Protein AF-A0A382W9G1-F1 (afdb_monomer_lite)

Foldseek 3Di:
DDPPPPPPPAFFEAEQEACVQVDPCRVVLVLLCLLCPDPVGGHYAEYEYEEAQVCQVVCQVVCCVSCVNHHYHGHHFDDDPVDPCPCSSVVVSLVVNVVCCVVSNHVAYEYEHLDPLCVLSQVVQQVVLVVDPVNPSDRRAAYEYEPDPVSHQPCCPVQPDCVRYDYRYSVDDSPDDDPDDDDDDDDDDDDDDDDDDDDDDDDDDDDDPPDPPPVRVSVVLNVVCSVVDDPPDDALVVSLVSCLVPPVVDPSVPPDSCSSPD

Secondary structure (DSSP, 8-state):
------------EEEEEEHHHHGGGHHHHHHHHHHT--TTSPPEEEEEEEEEGGGHHHHHHHHHHHTTTSEEEEEEE---TTS--TTHHHHHHHHHHHHHHHTTS-SEEEEE-S-GGGHHHHHHHHHHHHH-TTSTT--SEEEEEES-TTTS-TTHHHHS-GGGEEEE-SSS-TT-PPP---------------------PPP----PPPP--HHHHHHHHHHHHHHH--TT---HHHHHHHHHHH-TTSGGGGS-GGGG--

Sequence (262 aa):
MTNSKKSTNELGTGIYADVQNLQEISRDVLITLVKRWPDDMPKPTRLNLYVRADHQHLWRVWATHQFNEMTVSVTGVQHYSLSATKNAADLAIAVDAMSDLLHKSISHVAVVSDDSDFIALFAKLGEEAERDHDSNGRVPFLWVFTDRMDTKSMLLEEFFPRDYIHVVDLSKPLNEEPESENDSQSGDQNGSKPGEDEKDEPEPVAERPEPMSRADLSEQIALQLIREMPVGKFKSTDCQMTIHTKFPAHPLAKADGPAFGQ

Radius of gyration: 23.85 Å; chains: 1; bounding box: 65×75×57 Å

Organism: NCBI:txid408172

pLDDT: mean 71.49, std 22.3, range [26.62, 98.5]

InterPro domains:
  IPR021139 NYN domain [PF01936] (13-127)

Structure (mmCIF, N/CA/C/O backbone):
data_AF-A0A382W9G1-F1
#
_entry.id   AF-A0A382W9G1-F1
#
loop_
_atom_site.group_PDB
_atom_site.id
_atom_site.type_symbol
_atom_site.label_atom_id
_atom_site.label_alt_id
_atom_site.label_comp_id
_atom_site.label_asym_id
_atom_site.label_entity_id
_atom_site.label_seq_id
_atom_site.pdbx_PDB_ins_code
_atom_site.Cartn_x
_atom_site.Cartn_y
_atom_site.Cartn_z
_atom_site.occupancy
_atom_site.B_iso_or_equiv
_atom_site.auth_seq_id
_atom_site.auth_comp_id
_atom_site.auth_asym_id
_atom_site.auth_atom_id
_atom_site.pdbx_PDB_model_num
ATOM 1 N N . MET A 1 1 ? -14.981 17.817 38.107 1.00 35.88 1 MET A N 1
ATOM 2 C CA . MET A 1 1 ? -14.761 16.484 37.511 1.00 35.88 1 MET A CA 1
ATOM 3 C C . MET A 1 1 ? -14.987 16.609 36.018 1.00 35.88 1 MET A C 1
ATOM 5 O O . MET A 1 1 ? -16.123 16.602 35.567 1.00 35.88 1 MET A O 1
ATOM 9 N N . THR A 1 2 ? -13.925 16.868 35.264 1.00 35.25 2 THR A N 1
ATOM 10 C CA . THR A 1 2 ? -13.969 16.908 33.802 1.00 35.25 2 THR A CA 1
ATOM 11 C C . THR A 1 2 ? -13.848 15.474 33.299 1.00 35.25 2 THR A C 1
ATOM 13 O O . THR A 1 2 ? -12.826 14.823 33.501 1.00 35.25 2 THR A O 1
ATOM 16 N N . ASN A 1 3 ? -14.923 14.966 32.693 1.00 36.66 3 ASN A N 1
ATOM 17 C CA . ASN A 1 3 ? -14.916 13.697 31.974 1.00 36.66 3 ASN A CA 1
ATOM 18 C C . ASN A 1 3 ? -13.959 13.823 30.785 1.00 36.66 3 ASN A C 1
ATOM 20 O O . ASN A 1 3 ? -14.337 14.291 29.713 1.00 36.66 3 ASN A O 1
ATOM 24 N N . SER A 1 4 ? -12.709 13.414 30.992 1.00 40.38 4 SER A N 1
ATOM 25 C CA . SER A 1 4 ? -11.814 13.065 29.900 1.00 40.38 4 SER A CA 1
ATOM 26 C C . SER A 1 4 ? -12.408 11.828 29.237 1.00 40.38 4 SER A C 1
ATOM 28 O O . SER A 1 4 ? -12.311 10.719 29.768 1.00 40.38 4 SER A O 1
ATOM 30 N N . LYS A 1 5 ? -13.101 12.024 28.108 1.00 40.56 5 LYS A N 1
ATOM 31 C CA . LYS A 1 5 ? -13.344 10.940 27.160 1.00 40.56 5 LYS A CA 1
ATOM 32 C C . LYS A 1 5 ? -11.959 10.425 26.779 1.00 40.56 5 LYS A C 1
ATOM 34 O O . LYS A 1 5 ? -11.269 11.055 25.985 1.00 40.56 5 LYS A O 1
ATOM 39 N N . LYS A 1 6 ? -11.539 9.307 27.375 1.00 37.41 6 LYS A N 1
ATOM 40 C CA . LYS A 1 6 ? -10.521 8.454 26.769 1.00 37.41 6 LYS A CA 1
ATOM 41 C C . LYS A 1 6 ? -11.080 8.099 25.397 1.00 37.41 6 LYS A C 1
ATOM 43 O O . LYS A 1 6 ? -11.981 7.270 25.316 1.00 37.41 6 LYS A O 1
ATOM 48 N N . SER A 1 7 ? -10.618 8.774 24.347 1.00 40.50 7 SER A N 1
ATOM 49 C CA . SER A 1 7 ? -10.715 8.215 23.011 1.00 40.50 7 SER A CA 1
ATOM 50 C C . SER A 1 7 ? -9.949 6.904 23.094 1.00 40.50 7 SER A C 1
ATOM 52 O O . SER A 1 7 ? -8.730 6.897 23.274 1.00 40.50 7 SER A O 1
ATOM 54 N N . THR A 1 8 ? -10.662 5.785 23.085 1.00 42.00 8 THR A N 1
ATOM 55 C CA . THR A 1 8 ? -10.087 4.540 22.599 1.00 42.00 8 THR A CA 1
ATOM 56 C C . THR A 1 8 ? -9.486 4.897 21.248 1.00 42.00 8 THR A C 1
ATOM 58 O O . THR A 1 8 ? -10.214 5.249 20.326 1.00 42.00 8 THR A O 1
ATOM 61 N N . ASN A 1 9 ? -8.157 4.984 21.186 1.00 52.72 9 ASN A N 1
ATOM 62 C CA . ASN A 1 9 ? -7.441 5.150 19.932 1.00 52.72 9 ASN A CA 1
ATOM 63 C C . ASN A 1 9 ? -7.695 3.843 19.183 1.00 52.72 9 ASN A C 1
ATOM 65 O O . ASN A 1 9 ? -6.991 2.860 19.407 1.00 52.72 9 ASN A O 1
ATOM 69 N N . GLU A 1 10 ? -8.786 3.785 18.424 1.00 65.75 10 GLU A N 1
ATOM 70 C CA . GLU A 1 1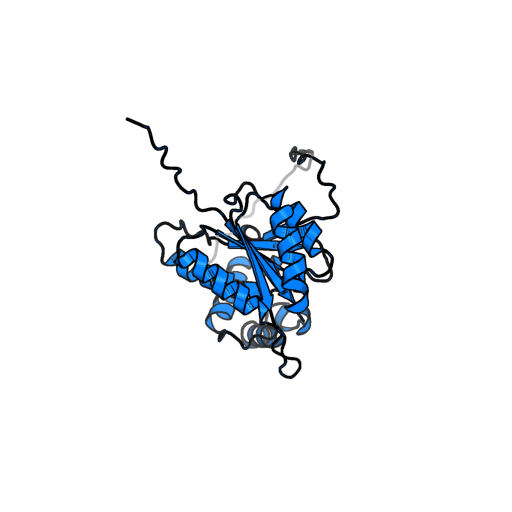0 ? -9.058 2.660 17.545 1.00 65.75 10 GLU A CA 1
ATOM 71 C C . GLU A 1 10 ? -7.888 2.594 16.570 1.00 65.75 10 GLU A C 1
ATOM 73 O O . GLU A 1 10 ? -7.620 3.532 15.815 1.00 65.75 10 GLU A O 1
ATOM 78 N N . LEU A 1 11 ? -7.110 1.520 16.683 1.00 86.62 11 LEU A N 1
ATOM 79 C CA . LEU A 1 11 ? -5.989 1.273 15.799 1.00 86.62 11 LEU A CA 1
ATOM 80 C C . LEU A 1 11 ? -6.557 1.044 14.401 1.00 86.62 11 LEU A C 1
ATOM 82 O O . LEU A 1 11 ? -7.224 0.041 14.156 1.00 86.62 11 LEU A O 1
ATOM 86 N N . GLY A 1 12 ? -6.329 2.002 13.510 1.00 93.94 12 GLY A N 1
ATOM 87 C CA . GLY A 1 12 ? -6.758 1.921 12.118 1.00 93.94 12 GLY A CA 1
ATOM 88 C C . GLY A 1 12 ? -5.752 1.219 11.212 1.00 93.94 12 GLY A C 1
ATOM 89 O O . GLY A 1 12 ? -4.780 0.615 11.675 1.00 93.94 12 GLY A O 1
ATOM 90 N N . THR A 1 13 ? -5.985 1.340 9.911 1.00 97.19 13 THR A N 1
ATOM 91 C CA . THR A 1 13 ? -5.123 0.776 8.869 1.00 97.19 13 THR A CA 1
ATOM 92 C C . THR A 1 13 ? -4.011 1.752 8.482 1.00 97.19 13 THR A C 1
ATOM 94 O O . THR A 1 13 ? -4.250 2.951 8.300 1.00 97.19 13 THR A O 1
ATOM 97 N N . GLY A 1 14 ? -2.788 1.242 8.335 1.00 98.00 14 GLY A N 1
ATOM 98 C CA . GLY A 1 14 ? -1.692 1.955 7.684 1.00 98.00 14 GLY A CA 1
ATOM 99 C C . GLY A 1 14 ? -1.669 1.658 6.190 1.00 98.00 14 GLY A C 1
ATOM 100 O O . GLY A 1 14 ? -1.562 0.500 5.802 1.00 98.00 14 GLY A O 1
ATOM 101 N N . ILE A 1 15 ? -1.761 2.693 5.356 1.00 98.50 15 ILE A N 1
ATOM 102 C CA . ILE A 1 15 ? -1.605 2.587 3.902 1.00 98.50 15 ILE A CA 1
ATOM 103 C C . ILE A 1 15 ? -0.124 2.769 3.554 1.00 98.50 15 ILE A C 1
ATOM 105 O O . ILE A 1 15 ? 0.465 3.778 3.936 1.00 98.50 15 ILE A O 1
ATOM 109 N N . TYR A 1 16 ? 0.461 1.837 2.806 1.00 98.25 16 TYR A N 1
ATOM 110 C CA . TYR A 1 16 ? 1.846 1.866 2.332 1.00 98.25 16 TYR A CA 1
ATOM 111 C C . TYR A 1 16 ? 1.845 1.813 0.809 1.00 98.25 16 TYR A C 1
ATOM 113 O O . TYR A 1 16 ? 1.574 0.770 0.222 1.00 98.25 16 TYR A O 1
ATOM 121 N N . ALA A 1 17 ? 2.099 2.949 0.166 1.00 97.25 17 ALA A N 1
ATOM 122 C CA . ALA A 1 17 ? 1.972 3.072 -1.279 1.00 97.25 17 ALA A CA 1
ATOM 123 C C . ALA A 1 17 ? 3.334 3.146 -1.964 1.00 97.25 17 ALA A C 1
ATOM 125 O O . ALA A 1 17 ? 4.119 4.068 -1.698 1.00 97.25 17 ALA A O 1
ATOM 126 N N . ASP A 1 18 ? 3.571 2.222 -2.893 1.00 94.06 18 ASP A N 1
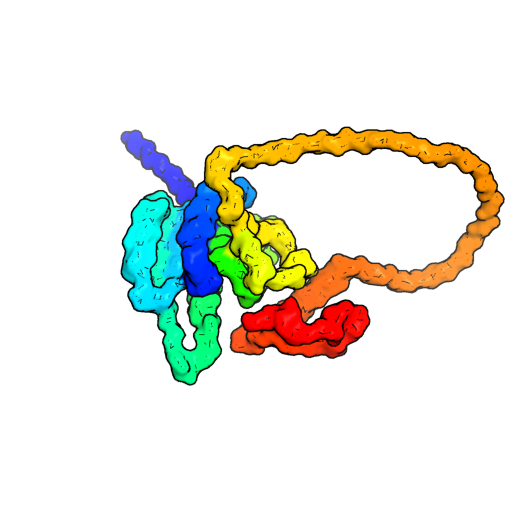ATOM 127 C CA . ASP A 1 18 ? 4.685 2.315 -3.826 1.00 94.06 18 ASP A CA 1
ATOM 128 C C . ASP A 1 18 ? 4.307 3.238 -4.988 1.00 94.06 18 ASP A C 1
ATOM 130 O O . ASP A 1 18 ? 3.782 2.842 -6.029 1.00 94.06 18 ASP A O 1
ATOM 134 N N . VAL A 1 19 ? 4.597 4.523 -4.809 1.00 92.88 19 VAL A N 1
ATOM 135 C CA . VAL A 1 19 ? 4.288 5.556 -5.802 1.00 92.88 19 VAL A CA 1
ATOM 136 C C . VAL A 1 19 ? 5.085 5.359 -7.095 1.00 92.88 19 VAL A C 1
ATOM 138 O O . VAL A 1 19 ? 4.684 5.847 -8.151 1.00 92.88 19 VAL A O 1
ATOM 141 N N . GLN A 1 20 ? 6.228 4.673 -7.050 1.00 86.19 20 GLN A N 1
ATOM 142 C CA . GLN A 1 20 ? 7.002 4.417 -8.262 1.00 86.19 20 GLN A CA 1
ATOM 143 C C . GLN A 1 20 ? 6.382 3.301 -9.096 1.00 86.19 20 GLN A C 1
ATOM 145 O O . GLN A 1 20 ? 6.334 3.444 -10.316 1.00 86.19 20 GLN A O 1
ATOM 150 N N . ASN A 1 21 ? 5.874 2.245 -8.459 1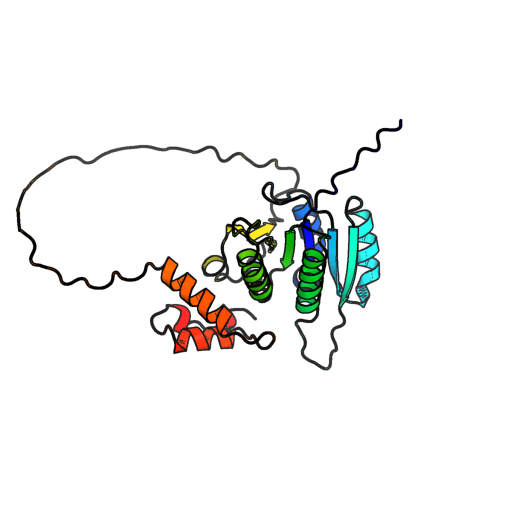.00 87.38 21 ASN A N 1
ATOM 151 C CA . ASN A 1 21 ? 5.131 1.178 -9.133 1.00 87.38 21 ASN A CA 1
ATOM 152 C C . ASN A 1 21 ? 3.824 1.701 -9.764 1.00 87.38 21 ASN A C 1
ATOM 154 O O . ASN A 1 21 ? 3.498 1.408 -10.919 1.00 87.38 21 ASN A O 1
ATOM 158 N N . LEU A 1 22 ? 3.110 2.556 -9.031 1.00 87.06 22 LEU A N 1
ATOM 159 C CA . LEU A 1 22 ? 1.855 3.166 -9.476 1.00 87.06 22 LEU A CA 1
ATOM 160 C C . LEU A 1 22 ? 2.060 4.297 -10.506 1.00 87.06 22 LEU A C 1
ATOM 162 O O . LEU A 1 22 ? 1.148 4.627 -11.259 1.00 87.06 22 LEU A O 1
ATOM 166 N N . GLN A 1 23 ? 3.254 4.893 -10.575 1.00 86.06 23 GLN A N 1
ATOM 167 C CA . GLN A 1 23 ? 3.623 5.939 -11.538 1.00 86.06 23 GLN A CA 1
ATOM 168 C C . GLN A 1 23 ? 2.623 7.115 -11.563 1.00 86.06 23 GLN A C 1
ATOM 170 O O . GLN A 1 23 ? 2.330 7.716 -10.527 1.00 86.06 23 GLN A O 1
ATOM 175 N N . GLU A 1 24 ? 2.123 7.493 -12.741 1.00 86.88 24 GLU A N 1
ATOM 176 C CA . GLU A 1 24 ? 1.309 8.694 -12.951 1.00 86.88 24 GLU A CA 1
ATOM 177 C C . GLU A 1 24 ? -0.086 8.593 -12.316 1.00 86.88 24 GLU A C 1
ATOM 179 O O . GLU A 1 24 ? -0.621 9.607 -11.868 1.00 86.88 24 GLU A O 1
ATOM 184 N N . ILE A 1 25 ? -0.636 7.380 -12.182 1.00 89.88 25 ILE A N 1
ATOM 185 C CA . ILE A 1 25 ? -1.984 7.152 -11.631 1.00 89.88 25 ILE A CA 1
ATOM 186 C C . ILE A 1 25 ? -2.022 7.127 -10.098 1.00 89.88 25 ILE A C 1
ATOM 188 O O . ILE A 1 25 ? -3.097 7.147 -9.502 1.00 89.88 25 ILE A O 1
ATOM 192 N N . SER A 1 26 ? -0.858 7.144 -9.440 1.00 92.75 26 SER A N 1
ATOM 193 C CA . SER A 1 26 ? -0.708 7.059 -7.979 1.00 92.75 26 SER A CA 1
ATOM 194 C C . SER A 1 26 ? -1.672 7.954 -7.194 1.00 92.75 26 SER A C 1
ATOM 196 O O . SER A 1 26 ? -2.217 7.551 -6.171 1.00 92.75 26 SER A O 1
ATOM 198 N N . ARG A 1 27 ? -1.882 9.197 -7.648 1.00 95.00 27 ARG A N 1
ATOM 199 C CA . ARG A 1 27 ? -2.746 10.152 -6.939 1.00 95.00 27 ARG A CA 1
ATOM 200 C C . ARG A 1 27 ? -4.213 9.756 -7.013 1.00 95.00 27 ARG A C 1
ATOM 202 O O . ARG A 1 27 ? -4.891 9.788 -5.989 1.00 95.00 27 ARG A O 1
ATOM 209 N N . ASP A 1 28 ? -4.675 9.381 -8.198 1.00 94.44 28 ASP A N 1
ATOM 210 C CA . ASP A 1 28 ? -6.071 9.026 -8.439 1.00 94.44 28 ASP A CA 1
ATOM 211 C C . ASP A 1 28 ? -6.419 7.704 -7.753 1.00 94.44 28 ASP A C 1
ATOM 213 O O . ASP A 1 28 ? -7.479 7.606 -7.130 1.00 94.44 28 ASP A O 1
ATOM 217 N N . VAL A 1 29 ? -5.485 6.743 -7.747 1.00 94.56 29 VAL A N 1
ATOM 218 C CA . VAL A 1 29 ? -5.601 5.490 -6.984 1.00 94.56 29 VAL A CA 1
ATOM 219 C C . VAL A 1 29 ? -5.786 5.781 -5.499 1.00 94.56 29 VAL A C 1
ATOM 221 O O . VAL A 1 29 ? -6.752 5.319 -4.901 1.00 94.56 29 VAL A O 1
ATOM 224 N N . LEU A 1 30 ? -4.912 6.595 -4.898 1.00 96.75 30 LEU A N 1
ATOM 225 C CA . LEU A 1 30 ? -4.980 6.896 -3.465 1.00 96.75 30 LEU A CA 1
ATOM 226 C C . LEU A 1 30 ? -6.246 7.670 -3.082 1.00 96.75 30 LEU A C 1
ATOM 228 O O . LEU A 1 30 ? -6.859 7.382 -2.056 1.00 96.75 30 LEU A O 1
ATOM 232 N N . ILE A 1 31 ? -6.656 8.647 -3.896 1.00 96.12 31 ILE A N 1
ATOM 233 C CA . ILE A 1 31 ? -7.893 9.401 -3.659 1.00 96.12 31 ILE A CA 1
ATOM 234 C C . ILE A 1 31 ? -9.104 8.469 -3.734 1.00 96.12 31 ILE A C 1
ATOM 236 O O . ILE A 1 31 ? -9.993 8.558 -2.886 1.00 96.12 31 ILE A O 1
ATOM 240 N N . THR A 1 32 ? -9.145 7.592 -4.735 1.00 95.75 32 THR A N 1
ATOM 241 C CA . THR A 1 32 ? -10.262 6.666 -4.946 1.00 95.75 32 THR A CA 1
ATOM 242 C C . THR A 1 32 ? -10.322 5.618 -3.847 1.00 95.75 32 THR A C 1
ATOM 244 O O . THR A 1 32 ? -11.386 5.440 -3.263 1.00 95.75 32 THR A O 1
ATOM 247 N N . LEU A 1 33 ? -9.184 5.018 -3.493 1.00 96.19 33 LEU A N 1
ATOM 248 C CA . LEU A 1 33 ? -9.063 4.054 -2.402 1.00 96.19 33 LEU A CA 1
ATOM 249 C C . LEU A 1 33 ? -9.592 4.618 -1.081 1.00 96.19 33 LEU A C 1
ATOM 251 O O . LEU A 1 33 ? -10.399 3.982 -0.418 1.00 96.19 33 LEU A O 1
ATOM 255 N N . VAL A 1 34 ? -9.162 5.822 -0.693 1.00 96.00 34 VAL A N 1
ATOM 256 C CA . VAL A 1 34 ? -9.587 6.416 0.586 1.00 96.00 34 VAL A CA 1
ATOM 257 C C . VAL A 1 34 ? -11.074 6.783 0.570 1.00 96.00 34 VAL A C 1
ATOM 259 O O . VAL A 1 34 ? -11.743 6.665 1.594 1.00 96.00 34 VAL A O 1
ATOM 262 N N . LYS A 1 35 ? -11.618 7.208 -0.578 1.00 94.19 35 LYS A N 1
ATOM 263 C CA . LYS A 1 35 ? -13.052 7.514 -0.718 1.00 94.19 35 LYS A CA 1
ATOM 264 C C . LYS A 1 35 ? -13.934 6.267 -0.743 1.00 94.19 35 LYS A C 1
ATOM 266 O O . LYS A 1 35 ? -15.063 6.327 -0.272 1.00 94.19 35 LYS A O 1
ATOM 271 N N . ARG A 1 36 ? -13.432 5.174 -1.315 1.00 93.69 36 ARG A N 1
ATOM 272 C CA . ARG A 1 36 ? -14.118 3.885 -1.475 1.00 93.69 36 ARG A CA 1
ATOM 273 C C . ARG A 1 36 ? -13.423 2.812 -0.645 1.00 93.69 36 ARG A C 1
ATOM 275 O O . ARG A 1 36 ? -13.094 1.741 -1.146 1.00 93.69 36 ARG A O 1
ATOM 282 N N . TRP A 1 37 ? -13.144 3.147 0.609 1.00 95.56 37 TRP A N 1
ATOM 283 C CA . TRP A 1 37 ? -12.440 2.244 1.504 1.00 95.56 37 TRP A CA 1
ATOM 284 C C . TRP A 1 37 ? -13.287 0.986 1.767 1.00 95.56 37 TRP A C 1
ATOM 286 O O . TRP A 1 37 ? -14.486 1.141 1.999 1.00 95.56 37 TRP A O 1
ATOM 296 N N . PRO A 1 38 ? -12.710 -0.232 1.749 1.00 92.75 38 PRO A N 1
ATOM 297 C CA . PRO A 1 38 ? -13.457 -1.457 2.032 1.00 92.75 38 PRO A CA 1
ATOM 298 C C . PRO A 1 38 ? -14.086 -1.441 3.431 1.00 92.75 38 PRO A C 1
ATOM 300 O O . PRO A 1 38 ? -13.405 -1.154 4.418 1.00 92.75 38 PRO A O 1
ATOM 303 N N . ASP A 1 39 ? -15.376 -1.773 3.524 1.00 89.12 39 ASP A N 1
ATOM 304 C CA . ASP A 1 39 ? -16.133 -1.739 4.785 1.00 89.12 39 ASP A CA 1
ATOM 305 C C . ASP A 1 39 ? -15.659 -2.785 5.808 1.00 89.12 39 ASP A C 1
ATOM 307 O O . ASP A 1 39 ? -15.868 -2.629 7.012 1.00 89.12 39 ASP A O 1
ATOM 311 N N . ASP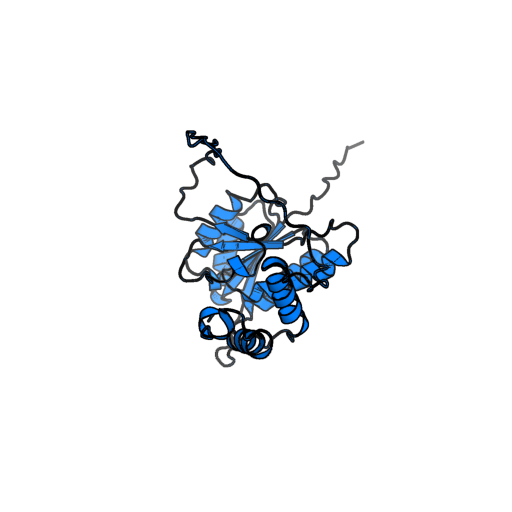 A 1 40 ? -15.010 -3.854 5.344 1.00 86.31 40 ASP A N 1
ATOM 312 C CA . ASP A 1 40 ? -14.486 -4.933 6.179 1.00 86.31 40 ASP A CA 1
ATOM 313 C C . ASP A 1 40 ? -13.097 -4.627 6.771 1.00 86.31 40 ASP A C 1
ATOM 315 O O . ASP A 1 40 ? -12.570 -5.425 7.550 1.00 86.31 40 ASP A O 1
ATOM 319 N N . MET A 1 41 ? -12.527 -3.461 6.446 1.00 91.06 41 MET A N 1
ATOM 320 C CA . MET A 1 41 ? -11.217 -3.012 6.909 1.00 91.06 41 MET A CA 1
ATOM 321 C C . MET A 1 41 ? -11.330 -1.831 7.878 1.00 91.06 41 MET A C 1
ATOM 323 O O . MET A 1 41 ? -12.076 -0.881 7.623 1.00 91.06 41 MET A O 1
ATOM 327 N N . PRO A 1 42 ? -10.528 -1.790 8.962 1.00 94.38 42 PRO A N 1
ATOM 328 C CA . PRO A 1 42 ? -10.473 -0.615 9.822 1.00 94.38 42 PRO A CA 1
ATOM 329 C C . PRO A 1 42 ? -10.120 0.639 9.028 1.00 94.38 42 PRO A C 1
ATOM 331 O O . PRO A 1 42 ? -9.310 0.595 8.096 1.00 94.38 42 PRO A O 1
ATOM 334 N N . LYS A 1 43 ? -10.702 1.774 9.420 1.00 95.81 43 LYS A N 1
ATOM 335 C CA . LYS A 1 43 ? -10.484 3.043 8.720 1.00 95.81 43 LYS A CA 1
ATOM 336 C C . LYS A 1 43 ? -8.994 3.378 8.622 1.00 95.81 43 LYS A C 1
ATOM 338 O O . LYS A 1 43 ? -8.244 3.121 9.571 1.00 95.81 43 LYS A O 1
ATOM 343 N N . PRO A 1 44 ? -8.552 3.982 7.512 1.00 96.69 44 PRO A N 1
ATOM 344 C CA . PRO A 1 44 ? -7.157 4.330 7.346 1.00 96.69 44 PRO A CA 1
ATOM 345 C C . PRO A 1 44 ? -6.795 5.500 8.272 1.00 96.69 44 PRO A C 1
ATOM 347 O O . PRO A 1 44 ? -7.474 6.523 8.305 1.00 96.69 44 PRO A O 1
ATOM 350 N N . THR A 1 45 ? -5.721 5.351 9.046 1.00 96.62 45 THR A N 1
ATOM 351 C CA . THR A 1 45 ? -5.237 6.375 9.998 1.00 96.62 45 THR A CA 1
ATOM 352 C C . THR A 1 45 ? -3.851 6.899 9.642 1.00 96.62 45 THR A C 1
ATOM 354 O O . THR A 1 45 ? -3.469 7.994 10.070 1.00 96.62 45 THR A O 1
ATOM 357 N N . ARG A 1 46 ? -3.093 6.143 8.839 1.00 97.00 46 ARG A N 1
ATOM 358 C CA . ARG A 1 46 ? -1.751 6.508 8.374 1.00 97.00 46 ARG A CA 1
ATOM 359 C C . ARG A 1 46 ? -1.612 6.318 6.874 1.00 97.00 46 ARG A C 1
ATOM 361 O O . ARG A 1 46 ? -2.124 5.347 6.326 1.00 97.00 46 ARG A O 1
ATOM 368 N N . LEU A 1 47 ? -0.899 7.237 6.233 1.00 98.12 47 LEU A N 1
ATOM 369 C CA . LEU A 1 47 ? -0.527 7.162 4.826 1.00 98.12 47 LEU A CA 1
ATOM 370 C C . LEU A 1 47 ? 0.989 7.307 4.711 1.00 98.12 47 LEU A C 1
ATOM 372 O O . LEU A 1 47 ? 1.533 8.382 4.958 1.00 98.12 47 LEU A O 1
ATOM 376 N N . ASN A 1 48 ? 1.657 6.231 4.320 1.00 98.25 48 ASN A N 1
ATOM 377 C CA . ASN A 1 48 ? 3.091 6.152 4.094 1.00 98.25 48 ASN A CA 1
ATOM 378 C C . ASN A 1 48 ? 3.348 6.062 2.586 1.00 98.25 48 ASN A C 1
ATOM 380 O O . ASN A 1 48 ? 2.936 5.110 1.926 1.00 98.25 48 ASN A O 1
ATOM 384 N N . LEU A 1 49 ? 4.009 7.077 2.032 1.00 97.69 49 LEU A N 1
ATOM 385 C CA . LEU A 1 49 ? 4.309 7.168 0.605 1.00 97.69 49 LEU A CA 1
ATOM 386 C C . LEU A 1 49 ? 5.792 6.918 0.351 1.00 97.69 49 LEU A C 1
ATOM 388 O O . LEU A 1 49 ? 6.637 7.644 0.882 1.00 97.69 49 LEU A O 1
ATOM 392 N N . TYR A 1 50 ? 6.098 5.964 -0.523 1.00 94.69 50 TYR A N 1
ATOM 393 C CA . TYR A 1 50 ? 7.461 5.638 -0.938 1.00 94.69 50 TYR A CA 1
ATOM 394 C C . TYR A 1 50 ? 7.674 6.181 -2.339 1.00 94.69 50 TYR A C 1
ATOM 396 O O . TYR A 1 50 ? 7.135 5.686 -3.323 1.00 94.69 50 TYR A O 1
ATOM 404 N N . VAL A 1 51 ? 8.416 7.281 -2.413 1.00 91.62 51 VAL A N 1
ATOM 405 C CA . VAL A 1 51 ? 8.552 8.093 -3.625 1.00 91.62 51 VAL A CA 1
ATOM 406 C C . VAL A 1 51 ? 10.012 8.192 -4.020 1.00 91.62 51 VAL A C 1
ATOM 408 O O . VAL A 1 51 ? 10.907 7.938 -3.216 1.00 91.62 51 VAL A O 1
ATOM 411 N N . ARG A 1 52 ? 10.294 8.608 -5.256 1.00 86.69 52 ARG A N 1
ATOM 412 C CA . ARG A 1 52 ? 11.669 8.974 -5.615 1.00 86.69 52 ARG A CA 1
ATOM 413 C C . ARG A 1 52 ? 12.163 10.110 -4.720 1.00 86.69 52 ARG A C 1
ATOM 415 O O . ARG A 1 52 ? 11.429 11.068 -4.467 1.00 86.69 52 ARG A O 1
ATOM 422 N N . ALA A 1 53 ? 13.407 10.009 -4.256 1.00 84.94 53 ALA A N 1
ATOM 423 C CA . ALA A 1 53 ? 13.982 10.958 -3.302 1.00 84.94 53 ALA A CA 1
ATOM 424 C C . ALA A 1 53 ? 13.904 12.432 -3.753 1.00 84.94 53 ALA A C 1
ATOM 426 O O . ALA A 1 53 ? 13.670 13.314 -2.930 1.00 84.94 53 ALA A O 1
ATOM 427 N N . ASP A 1 54 ? 14.023 12.701 -5.053 1.00 84.19 54 ASP A N 1
ATOM 428 C CA . ASP A 1 54 ? 13.919 14.038 -5.648 1.00 84.19 54 ASP A CA 1
ATOM 429 C C . ASP A 1 54 ? 12.492 14.614 -5.650 1.00 84.19 54 ASP A C 1
ATOM 431 O O . ASP A 1 54 ? 12.317 15.831 -5.702 1.00 84.19 54 ASP A O 1
ATOM 435 N N . HIS A 1 55 ? 11.460 13.776 -5.537 1.00 86.62 55 HIS A N 1
ATOM 436 C CA . HIS A 1 55 ? 10.056 14.201 -5.534 1.00 86.62 55 HIS A CA 1
ATOM 437 C C . HIS A 1 55 ? 9.436 14.263 -4.126 1.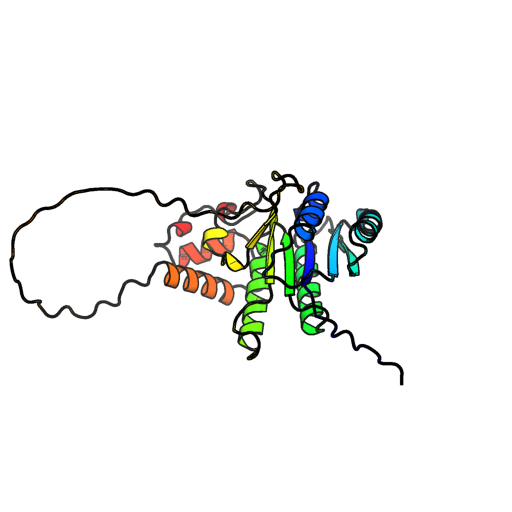00 86.62 55 HIS A C 1
ATOM 439 O O . HIS A 1 55 ? 8.276 14.655 -3.976 1.00 86.62 55 HIS A O 1
ATOM 445 N N . GLN A 1 56 ? 10.196 13.920 -3.080 1.00 89.44 56 GLN A N 1
ATOM 446 C CA . GLN A 1 56 ? 9.702 13.773 -1.706 1.00 89.44 56 GLN A CA 1
ATOM 447 C C . GLN A 1 56 ? 8.944 15.002 -1.187 1.00 89.44 56 GLN A C 1
ATOM 449 O O . GLN A 1 56 ? 7.887 14.873 -0.569 1.00 89.44 56 GLN A O 1
ATOM 454 N N . HIS A 1 57 ? 9.462 16.206 -1.439 1.00 89.19 57 HIS A N 1
ATOM 455 C CA . HIS A 1 57 ? 8.839 17.433 -0.946 1.00 89.19 57 HIS A CA 1
ATOM 456 C C . HIS A 1 57 ? 7.483 17.709 -1.613 1.00 89.19 57 HIS A C 1
ATOM 458 O O . HIS A 1 57 ? 6.515 18.022 -0.922 1.00 89.19 57 HIS A O 1
ATOM 464 N N . LEU A 1 58 ? 7.397 17.533 -2.935 1.00 92.38 58 LEU A N 1
ATOM 465 C CA . LEU A 1 58 ? 6.165 17.746 -3.702 1.00 92.38 58 LEU A CA 1
ATOM 466 C C . LEU A 1 58 ? 5.057 16.791 -3.253 1.00 92.38 58 LEU A C 1
ATOM 468 O O . LEU A 1 58 ? 3.918 17.209 -3.045 1.00 92.38 58 LEU A O 1
ATOM 472 N N . TRP A 1 59 ? 5.405 15.519 -3.057 1.00 94.75 59 TRP A N 1
ATOM 473 C CA . TRP A 1 59 ? 4.472 14.512 -2.560 1.00 94.75 59 TRP A CA 1
ATOM 474 C C . TRP A 1 59 ? 4.008 14.795 -1.141 1.00 94.75 59 TRP A C 1
ATOM 476 O O . TRP A 1 59 ? 2.820 14.666 -0.865 1.00 94.75 59 TRP A O 1
ATOM 486 N N . ARG A 1 60 ? 4.911 15.246 -0.265 1.00 93.56 60 ARG A N 1
ATOM 487 C CA . ARG A 1 60 ? 4.553 15.619 1.105 1.00 93.56 60 ARG A CA 1
ATOM 488 C C . ARG A 1 60 ? 3.510 16.727 1.129 1.00 93.56 60 ARG A C 1
ATOM 490 O O . ARG A 1 60 ? 2.480 16.541 1.759 1.00 93.56 60 ARG A O 1
ATOM 497 N N . VAL A 1 61 ? 3.748 17.829 0.414 1.00 94.75 61 VAL A N 1
ATOM 498 C CA . VAL A 1 61 ? 2.815 18.969 0.368 1.00 94.75 61 VAL A CA 1
ATOM 499 C C . VAL A 1 61 ? 1.438 18.528 -0.126 1.00 94.75 61 VAL A C 1
ATOM 501 O O . VAL A 1 61 ? 0.434 18.803 0.530 1.00 94.75 61 VAL A O 1
ATOM 504 N N . TRP A 1 62 ? 1.393 17.801 -1.246 1.00 96.44 62 TRP A N 1
ATOM 505 C CA . TRP A 1 62 ? 0.139 17.300 -1.806 1.00 96.44 62 TRP A CA 1
ATOM 506 C C . TRP A 1 62 ? -0.593 16.365 -0.834 1.00 96.44 62 TRP A C 1
ATOM 508 O O . TRP A 1 62 ? -1.760 16.602 -0.531 1.00 96.44 62 TRP A O 1
ATOM 518 N N . ALA A 1 63 ? 0.086 15.349 -0.299 1.00 95.50 63 ALA A N 1
ATOM 519 C CA . ALA A 1 63 ? -0.541 14.330 0.536 1.00 95.50 63 ALA A CA 1
ATOM 520 C C . ALA A 1 63 ? -1.054 14.902 1.863 1.00 95.50 63 ALA A C 1
ATOM 522 O O . ALA A 1 63 ? -2.168 14.587 2.266 1.00 95.50 63 ALA A O 1
ATOM 523 N N . THR A 1 64 ? -0.301 15.802 2.506 1.00 94.69 64 THR A N 1
ATOM 524 C CA . THR A 1 64 ? -0.759 16.461 3.744 1.00 94.69 64 THR A CA 1
ATOM 525 C C . THR A 1 64 ? -1.984 17.345 3.534 1.00 94.69 64 THR A C 1
ATOM 527 O O . THR A 1 64 ? -2.785 17.508 4.448 1.00 94.69 64 THR A O 1
ATOM 530 N N . HIS A 1 65 ? -2.135 17.922 2.339 1.00 94.94 65 HIS A N 1
ATOM 531 C CA . HIS A 1 65 ? -3.308 18.719 1.998 1.00 94.94 65 HIS A CA 1
ATOM 532 C C . HIS A 1 65 ? -4.505 17.826 1.647 1.00 94.94 65 HIS A C 1
ATOM 534 O O . HIS A 1 65 ? -5.626 18.110 2.057 1.00 94.94 65 HIS A O 1
ATOM 540 N N . GLN A 1 66 ? -4.271 16.753 0.887 1.00 96.50 66 GLN A N 1
ATOM 541 C CA . GLN A 1 66 ? -5.319 15.864 0.390 1.00 96.50 66 GLN A CA 1
ATOM 542 C C . GLN A 1 66 ? -5.888 14.930 1.470 1.00 96.50 66 GLN A C 1
ATOM 544 O O . GLN A 1 66 ? -7.080 14.639 1.444 1.00 96.50 66 GLN A O 1
ATOM 549 N N . PHE A 1 67 ? -5.053 14.472 2.406 1.00 95.88 67 PHE A N 1
ATOM 550 C CA . PHE A 1 67 ? -5.395 13.488 3.440 1.00 95.88 67 PHE A CA 1
ATOM 551 C C . PHE A 1 67 ? -5.147 14.064 4.840 1.00 95.88 67 PHE A C 1
ATOM 553 O O . PHE A 1 67 ? -4.409 13.506 5.649 1.00 95.88 67 PHE A O 1
ATOM 560 N N . ASN A 1 68 ? -5.741 15.225 5.114 1.00 91.31 68 ASN A N 1
ATOM 561 C CA . ASN A 1 68 ? -5.533 15.996 6.346 1.00 91.31 68 ASN A CA 1
ATOM 562 C C . ASN A 1 68 ? -6.039 15.306 7.631 1.00 91.31 68 ASN A C 1
ATOM 564 O O . ASN A 1 68 ? -5.637 15.698 8.725 1.00 91.31 68 ASN A O 1
ATOM 568 N N . GLU A 1 69 ? -6.895 14.291 7.511 1.00 92.12 69 GLU A N 1
ATOM 569 C CA . GLU A 1 69 ? -7.398 13.489 8.635 1.00 92.12 69 GLU A CA 1
ATOM 570 C C . GLU A 1 69 ? -6.459 12.330 9.018 1.00 92.12 69 GLU A C 1
ATOM 572 O O . GLU A 1 69 ? -6.675 11.664 10.029 1.00 92.12 69 GLU A O 1
ATOM 577 N N . MET A 1 70 ? -5.400 12.094 8.235 1.00 94.56 70 MET A N 1
ATOM 578 C CA . MET A 1 70 ? -4.461 10.990 8.425 1.00 94.56 70 MET A CA 1
ATOM 579 C C . MET A 1 70 ? -3.069 11.487 8.817 1.00 94.56 70 MET A C 1
ATOM 581 O O . MET A 1 70 ? -2.637 12.584 8.460 1.00 94.56 70 MET A O 1
ATOM 585 N N . THR A 1 71 ? -2.305 10.637 9.506 1.00 95.88 71 THR A N 1
ATOM 586 C CA . THR A 1 71 ? -0.869 10.884 9.685 1.00 95.88 71 THR A CA 1
ATOM 587 C C . THR A 1 71 ? -0.139 10.540 8.390 1.00 95.88 71 THR A C 1
ATOM 589 O O . THR A 1 71 ? -0.081 9.374 8.004 1.00 95.88 71 THR A O 1
ATOM 592 N N . VAL A 1 72 ? 0.419 11.550 7.721 1.00 96.19 72 VAL A N 1
ATOM 593 C CA . VAL A 1 72 ? 1.122 11.389 6.441 1.00 96.19 72 VAL A CA 1
ATOM 594 C C . VAL A 1 72 ? 2.635 11.327 6.651 1.00 96.19 72 VAL A C 1
ATOM 596 O O . VAL A 1 72 ? 3.235 12.259 7.189 1.00 96.19 72 VAL A O 1
ATOM 599 N N . SER A 1 73 ? 3.263 10.265 6.150 1.00 96.62 73 SER A N 1
ATOM 600 C CA . SER A 1 73 ? 4.712 10.130 6.008 1.00 96.62 73 SER A CA 1
ATOM 601 C C . SER A 1 73 ? 5.082 9.997 4.534 1.00 96.62 73 SER A C 1
ATOM 603 O O . SER A 1 73 ? 4.388 9.347 3.757 1.00 96.62 73 SER A O 1
ATOM 605 N N . VAL A 1 74 ? 6.191 10.621 4.135 1.00 95.50 74 VAL A N 1
ATOM 606 C CA . VAL A 1 74 ? 6.719 10.513 2.769 1.00 95.50 74 VAL A CA 1
ATOM 607 C C . VAL A 1 74 ? 8.201 10.202 2.843 1.00 95.50 74 VAL A C 1
ATOM 609 O O . VAL A 1 74 ? 8.995 11.057 3.256 1.00 95.50 74 VAL A O 1
ATOM 612 N N . THR A 1 75 ? 8.561 9.002 2.407 1.00 92.19 75 THR A N 1
ATOM 613 C CA . THR A 1 75 ? 9.914 8.453 2.414 1.00 92.19 75 THR A CA 1
ATOM 614 C C . THR A 1 75 ? 10.498 8.534 1.009 1.00 92.19 75 THR A C 1
ATOM 616 O O . THR A 1 75 ? 9.928 8.035 0.041 1.00 92.19 75 THR A O 1
ATOM 619 N N . GLY A 1 76 ? 11.637 9.217 0.888 1.00 88.25 76 GLY A N 1
ATOM 620 C CA . GLY A 1 76 ? 12.379 9.308 -0.363 1.00 88.25 76 GLY A CA 1
ATOM 621 C C . GLY A 1 76 ? 13.290 8.097 -0.529 1.00 88.25 76 GLY A C 1
ATOM 622 O O . GLY A 1 76 ? 14.266 7.966 0.203 1.00 88.25 76 GLY A O 1
ATOM 623 N N . VAL A 1 77 ? 12.995 7.243 -1.501 1.00 82.94 77 VAL A N 1
ATOM 624 C CA . VAL A 1 77 ? 13.793 6.061 -1.834 1.00 82.94 77 VAL A CA 1
ATOM 625 C C . VAL A 1 77 ? 14.841 6.454 -2.876 1.00 82.94 77 VAL A C 1
ATOM 627 O O . VAL A 1 77 ? 14.511 6.989 -3.942 1.00 82.94 77 VAL A O 1
ATOM 630 N N . GLN A 1 78 ? 16.118 6.242 -2.548 1.00 70.12 78 GLN A N 1
ATOM 631 C CA . GLN A 1 78 ? 17.233 6.437 -3.476 1.00 70.12 78 GLN A CA 1
ATOM 632 C C . GLN A 1 78 ? 17.526 5.139 -4.221 1.00 70.12 78 GLN A C 1
ATOM 634 O O . GLN A 1 78 ? 17.763 4.102 -3.608 1.00 70.12 78 GLN A O 1
ATOM 639 N N . HIS A 1 79 ? 17.588 5.231 -5.545 1.00 61.44 79 HIS A N 1
ATOM 640 C CA . HIS A 1 79 ? 18.096 4.162 -6.393 1.00 61.44 79 HIS A CA 1
ATOM 641 C C . HIS A 1 79 ? 19.547 4.474 -6.743 1.00 61.44 79 HIS A C 1
ATOM 643 O O . HIS A 1 79 ? 19.828 5.457 -7.431 1.00 61.44 79 HIS A O 1
ATOM 649 N N . TYR A 1 80 ? 20.487 3.667 -6.254 1.00 49.84 80 TYR A N 1
ATOM 650 C CA . TYR A 1 80 ? 21.877 3.780 -6.684 1.00 49.84 80 TYR A CA 1
ATOM 651 C C . TYR A 1 80 ? 21.986 3.247 -8.113 1.00 49.84 80 TYR A C 1
ATOM 653 O O . TYR A 1 80 ? 21.823 2.058 -8.354 1.00 49.84 80 TYR A O 1
ATOM 661 N N . SER A 1 81 ? 22.309 4.120 -9.069 1.00 46.44 81 SER A N 1
ATOM 662 C CA . SER A 1 81 ? 22.423 3.781 -10.498 1.00 46.44 81 SER A CA 1
ATOM 663 C C . SER A 1 81 ? 23.480 2.714 -10.826 1.00 46.44 81 SER A C 1
ATOM 665 O O . SER A 1 81 ? 23.510 2.207 -11.944 1.00 46.44 81 SER A O 1
ATOM 667 N N . LEU A 1 82 ? 24.348 2.371 -9.869 1.00 41.50 82 LEU A N 1
ATOM 668 C CA . LEU A 1 82 ? 25.452 1.421 -10.034 1.00 41.50 82 LEU A CA 1
ATOM 669 C C . LEU A 1 82 ? 25.127 -0.000 -9.552 1.00 41.50 82 LEU A C 1
ATOM 671 O O . LEU A 1 82 ? 25.855 -0.931 -9.887 1.00 41.50 82 LEU A O 1
ATOM 675 N N . SER A 1 83 ? 24.045 -0.190 -8.795 1.00 44.09 83 SER A N 1
ATOM 676 C CA . SER A 1 83 ? 23.614 -1.498 -8.302 1.00 44.09 83 SER A CA 1
ATOM 677 C C . SER A 1 83 ? 22.148 -1.698 -8.644 1.00 44.09 83 SER A C 1
ATOM 679 O O . SER A 1 83 ? 21.313 -0.877 -8.289 1.00 44.09 83 SER A O 1
ATOM 681 N N . ALA A 1 84 ? 21.836 -2.799 -9.319 1.00 40.03 84 ALA A N 1
ATOM 682 C CA . ALA A 1 84 ? 20.501 -3.207 -9.745 1.00 40.03 84 ALA A CA 1
ATOM 683 C C . ALA A 1 84 ? 19.535 -3.541 -8.580 1.00 40.03 84 ALA A C 1
ATOM 685 O O . ALA A 1 84 ? 18.827 -4.542 -8.629 1.00 40.03 84 ALA A O 1
ATOM 686 N N . THR A 1 85 ? 19.512 -2.750 -7.507 1.00 50.53 85 THR A N 1
ATOM 687 C CA . THR A 1 85 ? 18.598 -2.919 -6.377 1.00 50.53 85 THR A CA 1
ATOM 688 C C . THR A 1 85 ? 17.266 -2.269 -6.728 1.00 50.53 85 THR A C 1
ATOM 690 O O . THR A 1 85 ? 16.972 -1.162 -6.284 1.00 50.53 85 THR A O 1
ATOM 693 N N . LYS A 1 86 ? 16.487 -2.953 -7.571 1.00 62.50 86 LYS A N 1
ATOM 694 C CA . LYS A 1 86 ? 15.130 -2.547 -7.958 1.00 62.50 86 LYS A CA 1
ATOM 695 C C . LYS A 1 86 ? 14.147 -2.527 -6.771 1.00 62.50 86 LYS A C 1
ATOM 697 O O . LYS A 1 86 ? 13.151 -1.830 -6.859 1.00 62.50 86 LYS A O 1
ATOM 702 N N . ASN A 1 87 ? 14.496 -3.155 -5.642 1.00 70.94 87 ASN A N 1
ATOM 703 C CA . ASN A 1 87 ? 13.549 -3.481 -4.565 1.00 70.94 87 ASN A CA 1
ATOM 704 C C . ASN A 1 87 ? 13.712 -2.614 -3.297 1.00 70.94 87 ASN A C 1
ATOM 706 O O . ASN A 1 87 ? 13.392 -3.026 -2.180 1.00 70.94 87 ASN A O 1
ATOM 710 N N . ALA A 1 88 ? 14.309 -1.423 -3.422 1.00 78.25 88 ALA A N 1
ATOM 711 C CA . ALA A 1 88 ? 14.564 -0.559 -2.264 1.00 78.25 88 ALA A CA 1
ATOM 712 C C . ALA A 1 88 ? 13.267 -0.016 -1.633 1.00 78.25 88 ALA A C 1
ATOM 714 O O . ALA A 1 88 ? 13.226 0.201 -0.421 1.00 78.25 88 ALA A O 1
ATOM 715 N N . ALA A 1 89 ? 12.223 0.197 -2.442 1.00 85.69 89 ALA A N 1
ATOM 716 C CA . ALA A 1 89 ? 10.909 0.604 -1.956 1.00 85.69 89 ALA A CA 1
ATOM 717 C C . ALA A 1 89 ? 10.213 -0.555 -1.231 1.00 85.69 89 ALA A C 1
ATOM 719 O O . ALA A 1 89 ? 9.773 -0.366 -0.100 1.00 85.69 89 ALA A O 1
ATOM 720 N N . ASP A 1 90 ? 10.219 -1.754 -1.815 1.00 88.69 90 ASP A N 1
ATOM 721 C CA . ASP A 1 90 ? 9.562 -2.943 -1.254 1.00 88.69 90 ASP A CA 1
ATOM 722 C C . ASP A 1 90 ? 10.114 -3.300 0.122 1.00 88.69 90 ASP A C 1
ATOM 724 O O . ASP A 1 90 ? 9.358 -3.534 1.067 1.00 88.69 90 ASP A O 1
ATOM 728 N N . LEU A 1 91 ? 11.444 -3.262 0.270 1.00 86.06 91 LEU A N 1
ATOM 729 C CA . LEU A 1 91 ? 12.088 -3.495 1.558 1.00 86.06 91 LEU A CA 1
ATOM 730 C C . LEU A 1 91 ? 11.685 -2.434 2.589 1.00 86.06 91 LEU A C 1
ATOM 732 O O . LEU A 1 91 ? 11.404 -2.777 3.735 1.00 86.06 91 LEU A O 1
ATOM 736 N N . ALA A 1 92 ? 11.661 -1.156 2.200 1.00 88.50 92 ALA A N 1
ATOM 737 C CA . ALA A 1 92 ? 11.280 -0.074 3.102 1.00 88.50 92 ALA A CA 1
ATOM 738 C C . ALA A 1 92 ? 9.810 -0.199 3.538 1.00 88.50 92 ALA A C 1
ATOM 740 O O . ALA A 1 92 ? 9.521 -0.086 4.727 1.00 88.50 92 ALA A O 1
ATOM 741 N N . ILE A 1 93 ? 8.912 -0.514 2.601 1.00 94.62 93 ILE A N 1
ATOM 742 C CA . ILE A 1 93 ? 7.495 -0.782 2.868 1.00 94.62 93 ILE A CA 1
ATOM 743 C C . ILE A 1 93 ? 7.348 -1.941 3.851 1.00 94.62 93 ILE A C 1
ATOM 745 O O . ILE A 1 93 ? 6.688 -1.788 4.875 1.00 94.62 93 ILE A O 1
ATOM 749 N N . ALA A 1 94 ? 7.983 -3.083 3.578 1.00 92.94 94 ALA A N 1
ATOM 750 C CA . ALA A 1 94 ? 7.876 -4.258 4.435 1.00 92.94 94 ALA A CA 1
ATOM 751 C C . ALA A 1 94 ? 8.394 -3.978 5.855 1.00 92.94 94 ALA A C 1
ATOM 753 O O . ALA A 1 94 ? 7.738 -4.334 6.834 1.00 92.94 94 ALA A O 1
ATOM 754 N N . VAL A 1 95 ? 9.549 -3.315 5.978 1.00 90.06 95 VAL A N 1
ATOM 755 C CA . VAL A 1 95 ? 10.148 -2.966 7.275 1.00 90.06 95 VAL A CA 1
ATOM 756 C C . VAL A 1 95 ? 9.250 -2.019 8.066 1.00 90.06 95 VAL A C 1
ATOM 758 O O . VAL A 1 95 ? 8.982 -2.283 9.239 1.00 90.06 95 VAL A O 1
ATOM 761 N N . ASP A 1 96 ? 8.764 -0.945 7.445 1.00 94.50 96 ASP A N 1
ATOM 762 C CA . ASP A 1 96 ? 7.931 0.044 8.128 1.00 94.50 96 ASP A CA 1
ATOM 763 C C . ASP A 1 96 ? 6.561 -0.536 8.504 1.00 94.50 96 ASP A C 1
ATOM 765 O O . ASP A 1 96 ? 6.100 -0.320 9.624 1.00 94.50 96 ASP A O 1
ATOM 769 N N . ALA A 1 97 ? 5.940 -1.331 7.626 1.00 95.31 97 ALA A N 1
ATOM 770 C CA . ALA A 1 97 ? 4.668 -1.999 7.898 1.00 95.31 97 ALA A CA 1
ATOM 771 C C . ALA A 1 97 ? 4.762 -2.967 9.084 1.00 95.31 97 ALA A C 1
ATOM 773 O O . ALA A 1 97 ? 3.933 -2.923 9.997 1.00 95.31 97 ALA A O 1
ATOM 774 N N . MET A 1 98 ? 5.803 -3.805 9.117 1.00 91.75 98 MET A N 1
ATOM 775 C CA . MET A 1 98 ? 6.051 -4.696 10.253 1.00 91.75 98 MET A CA 1
ATOM 776 C C . MET A 1 98 ? 6.346 -3.910 11.535 1.00 91.75 98 MET A C 1
ATOM 778 O O . MET A 1 98 ? 5.823 -4.248 12.594 1.00 91.75 98 MET A O 1
ATOM 782 N N . SER A 1 99 ? 7.162 -2.856 11.454 1.00 91.06 99 SER A N 1
ATOM 783 C CA . SER A 1 99 ? 7.497 -1.997 12.596 1.00 91.06 99 SER A CA 1
ATOM 784 C C . SER A 1 99 ? 6.251 -1.346 13.202 1.00 91.06 99 SER A C 1
ATOM 786 O O . SER A 1 99 ? 6.043 -1.398 14.415 1.00 91.06 99 SER A O 1
ATOM 788 N N . ASP A 1 100 ? 5.378 -0.790 12.363 1.00 93.38 100 ASP A N 1
ATOM 789 C CA . ASP A 1 100 ? 4.140 -0.146 12.793 1.00 93.38 100 ASP A CA 1
ATOM 790 C C . ASP A 1 100 ? 3.161 -1.139 13.451 1.00 93.38 100 ASP A C 1
ATOM 792 O O . ASP A 1 100 ? 2.575 -0.823 14.494 1.00 93.38 100 ASP A O 1
ATOM 796 N N . LEU A 1 101 ? 3.040 -2.364 12.922 1.00 90.75 101 LEU A N 1
ATOM 797 C CA . LEU A 1 101 ? 2.274 -3.440 13.566 1.00 90.75 101 LEU A CA 1
ATOM 798 C C . LEU A 1 101 ? 2.872 -3.838 14.924 1.00 90.75 101 LEU A C 1
ATOM 800 O O . LEU A 1 101 ? 2.161 -3.871 15.931 1.00 90.75 101 LEU A O 1
ATOM 804 N N . LEU A 1 102 ? 4.185 -4.085 14.985 1.00 88.62 102 LEU A N 1
ATOM 805 C CA . LEU A 1 102 ? 4.890 -4.479 16.214 1.00 88.62 102 LEU A CA 1
ATOM 806 C C . LEU A 1 102 ? 4.772 -3.418 17.313 1.00 88.62 102 LEU A C 1
ATOM 808 O O . LEU A 1 102 ? 4.613 -3.739 18.493 1.00 88.62 102 LEU A O 1
ATOM 812 N N . HIS A 1 103 ? 4.823 -2.143 16.931 1.00 89.44 103 HIS A N 1
ATOM 813 C CA . HIS A 1 103 ? 4.659 -1.018 17.844 1.00 89.44 103 HIS A CA 1
ATOM 814 C C . HIS A 1 103 ? 3.197 -0.675 18.143 1.00 89.44 103 HIS A C 1
ATOM 816 O O . HIS A 1 103 ? 2.948 0.262 18.907 1.00 89.44 103 HIS A O 1
ATOM 822 N N . LYS A 1 104 ? 2.235 -1.432 17.596 1.00 89.75 104 LYS A N 1
ATOM 823 C CA . LYS A 1 104 ? 0.792 -1.206 17.757 1.00 89.75 104 LYS A CA 1
ATOM 824 C C . LYS A 1 104 ? 0.402 0.226 17.388 1.00 89.75 104 LYS A C 1
ATOM 826 O O . LYS A 1 104 ? -0.405 0.852 18.072 1.00 89.75 104 LYS A O 1
ATOM 831 N N . SER A 1 105 ? 1.029 0.777 16.348 1.00 90.31 105 SER A N 1
ATOM 832 C CA . SER A 1 105 ? 0.688 2.095 15.803 1.00 90.31 105 SER A CA 1
ATOM 833 C C . SER A 1 105 ? -0.483 2.009 14.813 1.00 90.31 105 SER A C 1
ATOM 835 O O . SER A 1 105 ? -1.188 3.001 14.607 1.00 90.31 105 SER A O 1
ATOM 837 N N . ILE A 1 106 ? -0.698 0.813 14.257 1.00 94.50 106 ILE A N 1
ATOM 838 C CA . ILE A 1 106 ? -1.788 0.396 13.370 1.00 94.50 106 ILE A CA 1
ATOM 839 C C . ILE A 1 106 ? -2.277 -0.995 13.791 1.00 94.50 106 ILE A C 1
ATOM 841 O O . ILE A 1 106 ? -1.598 -1.692 14.546 1.00 94.50 106 ILE A O 1
ATOM 845 N N . SER A 1 107 ? -3.450 -1.398 13.302 1.00 92.94 107 SER A N 1
ATOM 846 C CA . SER A 1 107 ? -3.951 -2.773 13.445 1.00 92.94 107 SER A CA 1
ATOM 847 C C . SER A 1 107 ? -3.836 -3.583 12.160 1.00 92.94 107 SER A C 1
ATOM 849 O O . SER A 1 107 ? -3.726 -4.798 12.238 1.00 92.94 107 SER A O 1
ATOM 851 N N . HIS A 1 108 ? -3.879 -2.921 11.001 1.00 94.81 108 HIS A N 1
ATOM 852 C CA . HIS A 1 108 ? -3.869 -3.552 9.684 1.00 94.81 108 HIS A CA 1
ATOM 853 C C . HIS A 1 108 ? -2.934 -2.810 8.738 1.00 94.81 108 HIS A C 1
ATOM 855 O O . HIS A 1 108 ? -2.752 -1.594 8.847 1.00 94.81 108 HIS A O 1
ATOM 861 N N . VAL A 1 109 ? -2.380 -3.546 7.784 1.00 96.88 109 VAL A N 1
ATOM 862 C CA . VAL A 1 109 ? -1.519 -3.034 6.719 1.00 96.88 109 VAL A CA 1
ATOM 863 C C . VAL A 1 109 ? -2.283 -3.088 5.405 1.00 96.88 109 VAL A C 1
ATOM 865 O O . VAL A 1 109 ? -2.787 -4.141 5.040 1.00 96.88 109 VAL A O 1
ATOM 868 N N . ALA A 1 110 ? -2.333 -1.976 4.678 1.00 97.81 110 ALA A N 1
ATOM 869 C CA . ALA A 1 110 ? -2.780 -1.937 3.292 1.00 97.81 110 ALA A CA 1
ATOM 870 C C . ALA A 1 110 ? -1.604 -1.560 2.387 1.00 97.81 110 ALA A C 1
ATOM 872 O O . ALA A 1 110 ? -1.126 -0.427 2.448 1.00 97.81 110 ALA A O 1
ATOM 873 N N . VAL A 1 111 ? -1.127 -2.486 1.557 1.00 97.25 111 VAL A N 1
ATOM 874 C CA . VAL A 1 111 ? -0.074 -2.206 0.570 1.00 97.25 111 VAL A CA 1
ATOM 875 C C . VAL A 1 111 ? -0.717 -1.819 -0.752 1.00 97.25 111 VAL A C 1
ATOM 877 O O . VAL A 1 111 ? -1.545 -2.561 -1.264 1.00 97.25 111 VAL A O 1
ATOM 880 N N . VAL A 1 112 ? -0.335 -0.673 -1.312 1.00 96.12 112 VAL A N 1
ATOM 881 C CA . VAL A 1 112 ? -0.815 -0.195 -2.616 1.00 96.12 112 VAL A CA 1
ATOM 882 C C . VAL A 1 112 ? 0.314 -0.330 -3.628 1.00 96.12 112 VAL A C 1
ATOM 884 O O . VAL A 1 112 ? 1.221 0.506 -3.666 1.00 96.12 112 VAL A O 1
ATOM 887 N N . SER A 1 113 ? 0.280 -1.413 -4.396 1.00 91.75 113 SER A N 1
ATOM 888 C CA . SER A 1 113 ? 1.265 -1.748 -5.426 1.00 91.75 113 SER A CA 1
ATOM 889 C C . SER A 1 113 ? 0.727 -2.883 -6.294 1.00 91.75 113 SER A C 1
ATOM 891 O O . SER A 1 113 ? 0.006 -3.741 -5.793 1.00 91.75 113 SER A O 1
ATOM 893 N N . ASP A 1 114 ? 1.120 -2.937 -7.563 1.00 86.94 114 ASP A N 1
ATOM 894 C CA . ASP A 1 114 ? 0.873 -4.102 -8.420 1.00 86.94 114 ASP A CA 1
ATOM 895 C C . ASP A 1 114 ? 2.014 -5.144 -8.344 1.00 86.94 114 ASP A C 1
ATOM 897 O O . ASP A 1 114 ? 1.946 -6.179 -9.004 1.00 86.94 114 ASP A O 1
ATOM 901 N N . ASP A 1 115 ? 3.075 -4.885 -7.566 1.00 84.94 115 ASP A N 1
ATOM 902 C CA . ASP A 1 115 ? 4.271 -5.739 -7.492 1.00 84.94 115 ASP A CA 1
ATOM 903 C C . ASP A 1 115 ? 4.061 -7.008 -6.656 1.00 84.94 115 ASP A C 1
ATOM 905 O O . ASP A 1 115 ? 3.786 -6.937 -5.457 1.00 84.94 115 ASP A O 1
ATOM 909 N N . SER A 1 116 ? 4.266 -8.178 -7.267 1.00 82.62 116 SER A N 1
ATOM 910 C CA . SER A 1 116 ? 4.058 -9.473 -6.621 1.00 82.62 116 SER A CA 1
ATOM 911 C C . SER A 1 116 ? 4.969 -9.762 -5.419 1.00 82.62 116 SER A C 1
ATOM 913 O O . SER A 1 116 ? 4.653 -10.649 -4.621 1.00 82.62 116 SER A O 1
ATOM 915 N N . ASP A 1 117 ? 6.075 -9.032 -5.252 1.00 83.62 117 ASP A N 1
ATOM 916 C CA . ASP A 1 117 ? 7.042 -9.264 -4.170 1.00 83.62 117 ASP A CA 1
ATOM 917 C C . ASP A 1 117 ? 6.428 -9.097 -2.761 1.00 83.62 117 ASP A C 1
ATOM 919 O O . ASP A 1 117 ? 6.918 -9.678 -1.783 1.00 83.62 117 ASP A O 1
ATOM 923 N N . PHE A 1 118 ? 5.290 -8.402 -2.636 1.00 88.31 118 PHE A N 1
ATOM 924 C CA . PHE A 1 118 ? 4.563 -8.262 -1.368 1.00 88.31 118 PHE A CA 1
ATOM 925 C C . PHE A 1 118 ? 3.851 -9.540 -0.888 1.00 88.31 118 PHE A C 1
ATOM 927 O O . PHE A 1 118 ? 3.439 -9.593 0.276 1.00 88.31 118 PHE A O 1
ATOM 934 N N . ILE A 1 119 ? 3.803 -10.616 -1.691 1.00 88.38 119 ILE A N 1
ATOM 935 C CA . ILE A 1 119 ? 3.373 -11.952 -1.222 1.00 88.38 119 ILE A CA 1
ATOM 936 C C . ILE A 1 119 ? 4.216 -12.395 -0.020 1.00 88.38 119 ILE A C 1
ATOM 938 O O . ILE A 1 119 ? 3.691 -12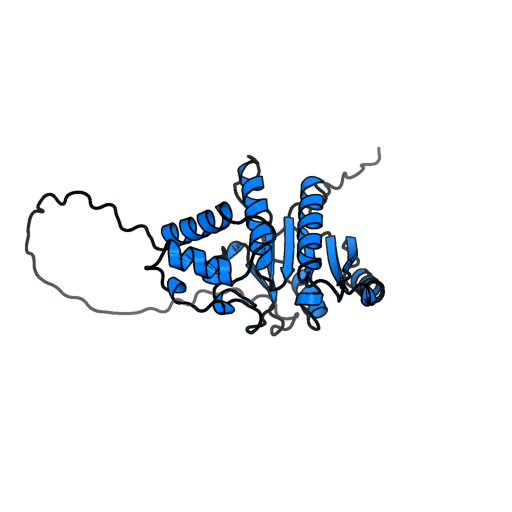.970 0.935 1.00 88.38 119 ILE A O 1
ATOM 942 N N . ALA A 1 120 ? 5.522 -12.107 -0.033 1.00 87.88 120 ALA A N 1
ATOM 943 C CA . ALA A 1 120 ? 6.413 -12.485 1.059 1.00 87.88 120 ALA A CA 1
ATOM 944 C C . ALA A 1 120 ? 6.063 -11.762 2.372 1.00 87.88 120 ALA A C 1
ATOM 946 O O . ALA A 1 120 ? 6.152 -12.359 3.447 1.00 87.88 120 ALA A O 1
ATOM 947 N N . LEU A 1 121 ? 5.628 -10.498 2.291 1.00 90.38 121 LEU A N 1
ATOM 948 C CA . LEU A 1 121 ? 5.150 -9.748 3.452 1.00 90.38 121 LEU A CA 1
ATOM 949 C C . LEU A 1 121 ? 3.867 -10.375 4.007 1.00 90.38 121 LEU A C 1
ATOM 951 O O . LEU A 1 121 ? 3.796 -10.628 5.207 1.00 90.38 121 LEU A O 1
ATOM 955 N N . PHE A 1 122 ? 2.896 -10.693 3.146 1.00 91.44 122 PHE A N 1
ATOM 956 C CA . PHE A 1 122 ? 1.672 -11.388 3.554 1.00 91.44 122 PHE A CA 1
ATOM 957 C C . PHE A 1 122 ? 1.969 -12.716 4.261 1.00 91.44 122 PHE A C 1
ATOM 959 O O . PHE A 1 122 ? 1.488 -12.938 5.371 1.00 91.44 122 PHE A O 1
ATOM 966 N N . ALA A 1 123 ? 2.805 -13.568 3.659 1.00 88.88 123 ALA A N 1
ATOM 967 C CA . ALA A 1 123 ? 3.170 -14.861 4.232 1.00 88.88 123 ALA A CA 1
ATOM 968 C C . ALA A 1 123 ? 3.792 -14.703 5.626 1.00 88.88 123 ALA A C 1
ATOM 970 O O . ALA A 1 123 ? 3.442 -15.427 6.558 1.00 88.88 123 ALA A O 1
ATOM 971 N N . LYS A 1 124 ? 4.669 -13.704 5.796 1.00 89.50 124 LYS A N 1
ATOM 972 C CA . LYS A 1 124 ? 5.302 -13.443 7.086 1.00 89.50 124 LYS A CA 1
ATOM 973 C C . LYS A 1 124 ? 4.314 -12.946 8.138 1.00 89.50 124 LYS A C 1
ATOM 975 O O . LYS A 1 124 ? 4.401 -13.372 9.285 1.00 89.50 124 LYS A O 1
ATOM 980 N N . LEU A 1 125 ? 3.372 -12.085 7.758 1.00 89.31 125 LEU A N 1
ATOM 981 C CA . LEU A 1 125 ? 2.302 -11.649 8.654 1.00 89.31 125 LEU A CA 1
ATOM 982 C C . LEU A 1 125 ? 1.373 -12.807 9.037 1.00 89.31 125 LEU A C 1
ATOM 984 O O . LEU A 1 125 ? 0.923 -12.855 10.178 1.00 89.31 125 LEU A O 1
ATOM 988 N N . GLY A 1 126 ? 1.132 -13.755 8.127 1.00 87.50 126 GLY A N 1
ATOM 989 C CA . GLY A 1 126 ? 0.385 -14.981 8.411 1.00 87.50 126 GLY A CA 1
ATOM 990 C C . GLY A 1 126 ? 1.051 -15.843 9.481 1.00 87.50 126 GLY A C 1
ATOM 991 O O . GLY A 1 126 ? 0.404 -16.198 10.462 1.00 87.50 126 GLY A O 1
ATOM 992 N N . GLU A 1 127 ? 2.361 -16.087 9.366 1.00 86.88 127 GLU A N 1
ATOM 993 C CA . GLU A 1 127 ? 3.116 -16.832 10.385 1.00 86.88 127 GLU A CA 1
ATOM 994 C C . GLU A 1 127 ? 3.054 -16.183 11.777 1.00 86.88 127 GLU A C 1
ATOM 996 O O . GLU A 1 127 ? 3.069 -16.885 12.788 1.00 86.88 127 GLU A O 1
ATOM 1001 N N . GLU A 1 128 ? 3.043 -14.848 11.850 1.00 81.94 128 GLU A N 1
ATOM 1002 C CA . GLU A 1 128 ? 2.920 -14.142 13.129 1.00 81.94 128 GLU A CA 1
ATOM 1003 C C . GLU A 1 128 ? 1.477 -14.160 13.653 1.00 81.94 128 GLU A C 1
ATOM 1005 O O . GLU A 1 128 ? 1.276 -14.332 14.854 1.00 81.94 128 GLU A O 1
ATOM 1010 N N . ALA A 1 129 ? 0.474 -14.057 12.774 1.00 82.88 129 ALA A N 1
ATOM 1011 C CA . ALA A 1 129 ? -0.935 -14.151 13.150 1.00 82.88 129 ALA A CA 1
ATOM 1012 C C . ALA A 1 129 ? -1.285 -15.540 13.708 1.00 82.88 129 ALA A C 1
ATOM 1014 O O . ALA A 1 129 ? -1.967 -15.626 14.723 1.00 82.88 129 ALA A O 1
ATOM 1015 N N . GLU A 1 130 ? -0.761 -16.626 13.129 1.00 81.00 130 GLU A N 1
ATOM 1016 C CA . GLU A 1 130 ? -0.953 -17.995 13.640 1.00 81.00 130 GLU A CA 1
ATOM 1017 C C . GLU A 1 130 ? -0.417 -18.196 15.066 1.00 81.00 130 GLU A C 1
ATOM 1019 O O . GLU A 1 130 ? -0.919 -19.035 15.817 1.00 81.00 130 GLU A O 1
ATOM 1024 N N . ARG A 1 131 ? 0.614 -17.438 15.454 1.00 77.44 131 ARG A N 1
ATOM 1025 C CA . ARG A 1 131 ? 1.172 -17.470 16.815 1.00 77.44 131 ARG A CA 1
ATOM 1026 C C . ARG A 1 131 ? 0.369 -16.628 17.801 1.00 77.44 131 ARG A C 1
ATOM 1028 O O . ARG A 1 131 ? 0.549 -16.792 19.008 1.00 77.44 131 ARG A O 1
ATOM 1035 N N . ASP A 1 132 ? -0.476 -15.732 17.305 1.00 75.38 132 ASP A N 1
ATOM 1036 C CA . ASP A 1 132 ? -1.343 -14.887 18.110 1.00 75.38 132 ASP A CA 1
ATOM 1037 C C . ASP A 1 132 ? -2.715 -15.551 18.285 1.00 75.38 132 ASP A C 1
ATOM 1039 O O . ASP A 1 132 ? -3.499 -15.677 17.346 1.00 75.38 132 ASP A O 1
ATOM 1043 N N . HIS A 1 133 ? -3.023 -15.976 19.511 1.00 64.44 133 HIS A N 1
ATOM 1044 C CA . HIS A 1 133 ? -4.291 -16.634 19.830 1.00 64.44 133 HIS A CA 1
ATOM 1045 C C . HIS A 1 133 ? -5.516 -15.720 19.667 1.00 64.44 133 HIS A C 1
ATOM 1047 O O . HIS A 1 133 ? -6.628 -16.234 19.550 1.00 64.44 133 HIS A O 1
ATOM 1053 N N . ASP A 1 134 ? -5.322 -14.399 19.633 1.00 68.94 134 ASP A N 1
ATOM 1054 C CA . ASP A 1 134 ? -6.404 -13.420 19.504 1.00 68.94 134 ASP A CA 1
ATOM 1055 C C . ASP A 1 134 ? -6.746 -13.096 18.035 1.00 68.94 134 ASP A C 1
ATOM 1057 O O . ASP A 1 134 ? -7.760 -12.452 17.760 1.00 68.94 134 ASP A O 1
ATOM 1061 N N . SER A 1 135 ? -5.931 -13.538 17.070 1.00 64.62 135 SER A N 1
ATOM 1062 C CA . SER A 1 135 ? -6.032 -13.113 15.664 1.00 64.62 135 SER A CA 1
ATOM 1063 C C . SER A 1 135 ? -7.162 -13.785 14.865 1.00 64.62 135 SER A C 1
ATOM 1065 O O . SER A 1 135 ? -7.380 -13.444 13.701 1.00 64.62 135 SER A O 1
ATOM 1067 N N . ASN A 1 136 ? -7.890 -14.751 15.442 1.00 66.94 136 ASN A N 1
ATOM 1068 C CA . ASN A 1 136 ? -8.860 -15.612 14.738 1.00 66.94 136 ASN A CA 1
ATOM 1069 C C . ASN A 1 136 ? -8.319 -16.227 13.422 1.00 66.94 136 ASN A C 1
ATOM 1071 O O . ASN A 1 136 ? -9.102 -16.661 12.579 1.00 66.94 136 ASN A O 1
ATOM 1075 N N . GLY A 1 137 ? -6.995 -16.255 13.226 1.00 69.81 137 GLY A N 1
ATOM 1076 C CA . GLY A 1 137 ? -6.352 -16.710 11.993 1.00 69.81 137 GLY A CA 1
ATOM 1077 C C . GLY A 1 137 ? -6.450 -15.747 10.801 1.00 69.81 137 GLY A C 1
ATOM 1078 O O . GLY A 1 137 ? -5.985 -16.104 9.721 1.00 69.81 137 GLY A O 1
ATOM 1079 N N . ARG A 1 138 ? -7.017 -14.535 10.944 1.00 84.00 138 ARG A N 1
ATOM 1080 C CA . ARG A 1 138 ? -7.059 -13.556 9.842 1.00 84.00 138 ARG A CA 1
ATOM 1081 C C . ARG A 1 138 ? -5.776 -12.730 9.833 1.00 84.00 138 ARG A C 1
ATOM 1083 O O . ARG A 1 138 ? -5.462 -12.031 10.793 1.00 84.00 138 ARG A O 1
ATOM 1090 N N . VAL A 1 139 ? -5.063 -12.763 8.712 1.00 89.44 139 VAL A N 1
ATOM 1091 C CA . VAL A 1 139 ? -3.884 -11.916 8.498 1.00 89.44 139 VAL A CA 1
ATOM 1092 C C . VAL A 1 139 ? -4.307 -10.436 8.441 1.00 89.44 139 VAL A C 1
ATOM 1094 O O . VAL A 1 139 ? -5.221 -10.112 7.680 1.00 89.44 139 VAL A O 1
ATOM 1097 N N . PRO A 1 140 ? -3.671 -9.518 9.196 1.00 91.12 140 PRO A N 1
ATOM 1098 C CA . PRO A 1 140 ? -4.020 -8.093 9.222 1.00 91.12 140 PRO A CA 1
ATOM 1099 C C . PRO A 1 140 ? -3.449 -7.350 8.004 1.00 91.12 140 PRO A C 1
ATOM 1101 O O . PRO A 1 140 ? -2.658 -6.411 8.125 1.00 91.12 140 PRO A O 1
ATOM 1104 N N . PHE A 1 141 ? -3.812 -7.807 6.811 1.00 94.31 141 PHE A N 1
ATOM 1105 C CA . PHE A 1 141 ? -3.228 -7.375 5.551 1.00 94.31 141 PHE A CA 1
ATOM 1106 C C . PHE A 1 141 ? -4.313 -7.131 4.506 1.00 94.31 141 PHE A C 1
ATOM 1108 O O . PHE A 1 141 ? -5.303 -7.847 4.456 1.00 94.31 141 PHE A O 1
ATOM 1115 N N . LEU A 1 142 ? -4.102 -6.138 3.655 1.00 94.94 142 LEU A N 1
ATOM 1116 C CA . LEU A 1 142 ? -4.863 -5.894 2.444 1.00 94.94 142 LEU A CA 1
ATOM 1117 C C . LEU A 1 142 ? -3.884 -5.504 1.346 1.00 94.94 142 LEU A C 1
ATOM 1119 O O . LEU A 1 142 ? -3.030 -4.637 1.530 1.00 94.94 142 LEU A O 1
ATOM 1123 N N . TRP A 1 143 ? -4.041 -6.106 0.184 1.00 94.00 143 TRP A N 1
ATOM 1124 C CA . TRP A 1 143 ? -3.320 -5.723 -1.007 1.00 94.00 143 TRP A CA 1
ATOM 1125 C C . TRP A 1 143 ? -4.232 -4.948 -1.937 1.00 94.00 143 TRP A C 1
ATOM 1127 O O . TRP A 1 143 ? -5.262 -5.446 -2.380 1.00 94.00 143 TRP A O 1
ATOM 1137 N N . VAL A 1 144 ? -3.840 -3.722 -2.239 1.00 93.25 144 VAL A N 1
ATOM 1138 C CA . VAL A 1 144 ? -4.548 -2.833 -3.139 1.00 93.25 144 VAL A CA 1
ATOM 1139 C C . VAL A 1 144 ? -3.844 -2.781 -4.493 1.00 93.25 144 VAL A C 1
ATOM 1141 O O . VAL A 1 144 ? -2.729 -2.267 -4.598 1.00 93.25 144 VAL A O 1
ATOM 1144 N N . PHE A 1 145 ? -4.531 -3.273 -5.518 1.00 88.69 145 PHE A N 1
ATOM 1145 C CA . PHE A 1 145 ? -4.113 -3.232 -6.916 1.00 88.69 145 PHE A CA 1
ATOM 1146 C C . PHE A 1 145 ? -4.775 -2.084 -7.666 1.00 88.69 145 PHE A C 1
ATOM 1148 O O . PHE A 1 145 ? -5.835 -1.578 -7.283 1.00 88.69 145 PHE A O 1
ATOM 1155 N N . THR A 1 146 ? -4.170 -1.731 -8.791 1.00 85.94 146 THR A N 1
ATOM 1156 C CA . THR A 1 146 ? -4.806 -0.913 -9.821 1.00 85.94 146 THR A CA 1
ATOM 1157 C C . THR A 1 146 ? -5.620 -1.785 -10.780 1.00 85.94 146 THR A C 1
ATOM 1159 O O . THR A 1 146 ? -5.473 -3.007 -10.826 1.00 85.94 146 THR A O 1
ATOM 1162 N N . ASP A 1 147 ? -6.494 -1.164 -11.564 1.00 81.19 147 ASP A N 1
ATOM 1163 C CA . ASP A 1 147 ? -7.256 -1.803 -12.644 1.00 81.19 147 ASP A CA 1
ATOM 1164 C C . ASP A 1 147 ? -6.440 -2.015 -13.936 1.00 81.19 147 ASP A C 1
ATOM 1166 O O . ASP A 1 147 ? -6.975 -2.461 -14.956 1.00 81.19 147 ASP A O 1
ATOM 1170 N N . ARG A 1 148 ? -5.132 -1.730 -13.909 1.00 77.56 148 ARG A N 1
ATOM 1171 C CA . ARG A 1 148 ? -4.224 -1.922 -15.042 1.00 77.56 148 ARG A CA 1
ATOM 1172 C C . ARG A 1 148 ? -4.040 -3.407 -15.357 1.00 77.56 148 ARG A C 1
ATOM 1174 O O . ARG A 1 148 ? -3.473 -4.178 -14.585 1.00 77.56 148 ARG A O 1
ATOM 1181 N N . MET A 1 149 ? -4.481 -3.807 -16.545 1.00 69.25 149 MET A N 1
ATOM 1182 C CA . MET A 1 149 ? -4.389 -5.197 -17.009 1.00 69.25 149 MET A CA 1
ATOM 1183 C C . MET A 1 149 ? -2.974 -5.605 -17.446 1.00 69.25 149 MET A C 1
ATOM 1185 O O . MET A 1 149 ? -2.701 -6.793 -17.573 1.00 69.25 149 MET A O 1
ATOM 1189 N N . ASP A 1 150 ? -2.084 -4.645 -17.710 1.00 68.81 150 ASP A N 1
ATOM 1190 C CA . ASP A 1 150 ? -0.710 -4.878 -18.171 1.00 68.81 150 ASP A CA 1
ATOM 1191 C C . ASP A 1 150 ? 0.300 -5.059 -17.029 1.00 68.81 150 ASP A C 1
ATOM 1193 O O . ASP A 1 150 ? 1.371 -5.626 -17.250 1.00 68.81 150 ASP A O 1
ATOM 1197 N N . THR A 1 151 ? -0.038 -4.617 -15.816 1.00 65.12 151 THR A N 1
ATOM 1198 C CA . THR A 1 151 ? 0.803 -4.762 -14.616 1.00 65.12 151 THR A CA 1
ATOM 1199 C C . THR A 1 151 ? 0.330 -5.876 -13.686 1.00 65.12 151 THR A C 1
ATOM 1201 O O . THR A 1 151 ? 1.119 -6.383 -12.891 1.00 65.12 151 THR A O 1
ATOM 1204 N N . LYS A 1 152 ? -0.932 -6.307 -13.800 1.00 62.56 152 LYS A N 1
ATOM 1205 C CA . LYS A 1 152 ? -1.489 -7.390 -12.986 1.00 62.56 152 LYS A CA 1
ATOM 1206 C C . LYS A 1 152 ? -1.055 -8.755 -13.523 1.00 62.56 152 LYS A C 1
ATOM 1208 O O . LYS A 1 152 ? -1.385 -9.130 -14.648 1.00 62.56 152 LYS A O 1
ATOM 1213 N N . SER A 1 153 ? -0.365 -9.549 -12.703 1.00 57.28 153 SER A N 1
ATOM 1214 C CA . SER A 1 153 ? -0.108 -10.951 -13.055 1.00 57.28 153 SER A CA 1
ATOM 1215 C C . SER A 1 153 ? -1.434 -11.711 -13.135 1.00 57.28 153 SER A C 1
ATOM 1217 O O . SER A 1 153 ? -2.152 -11.815 -12.142 1.00 57.28 153 SER A O 1
ATOM 1219 N N . MET A 1 154 ? -1.758 -12.284 -14.298 1.00 57.22 154 MET A N 1
ATOM 1220 C CA . MET A 1 154 ? -2.963 -13.112 -14.469 1.00 57.22 154 MET A CA 1
ATOM 1221 C C . MET A 1 154 ? -2.983 -14.329 -13.532 1.00 57.22 154 MET A C 1
ATOM 1223 O O . MET A 1 154 ? -4.046 -14.871 -13.251 1.00 57.22 154 MET A O 1
ATOM 1227 N N . LEU A 1 155 ? -1.814 -14.746 -13.038 1.00 62.03 155 LEU A N 1
ATOM 1228 C CA . LEU A 1 155 ? -1.675 -15.880 -12.131 1.00 62.03 155 LEU A CA 1
ATOM 1229 C C . LEU A 1 155 ? -1.933 -15.507 -10.664 1.00 62.03 155 LEU A C 1
ATOM 1231 O O . LEU A 1 155 ? -2.204 -16.395 -9.864 1.00 62.03 155 LEU A O 1
ATOM 1235 N N . LEU A 1 156 ? -1.888 -14.224 -10.282 1.00 66.56 156 LEU A N 1
ATOM 1236 C CA . LEU A 1 156 ? -2.073 -13.808 -8.881 1.00 66.56 156 LEU A CA 1
ATOM 1237 C C . LEU A 1 156 ? -3.414 -14.291 -8.310 1.00 66.56 156 LEU A C 1
ATOM 1239 O O . LEU A 1 156 ? -3.464 -14.747 -7.173 1.00 66.56 156 LEU A O 1
ATOM 1243 N N . GLU A 1 157 ? -4.477 -14.268 -9.116 1.00 61.72 157 GLU A N 1
ATOM 1244 C CA . GLU A 1 157 ? -5.806 -14.737 -8.705 1.00 61.72 157 GLU A CA 1
ATOM 1245 C C . GLU A 1 157 ? -5.900 -16.258 -8.514 1.00 61.72 157 GLU A C 1
ATOM 1247 O O . GLU A 1 157 ? -6.848 -16.726 -7.883 1.00 61.72 157 GLU A O 1
ATOM 1252 N N . GLU A 1 158 ? -4.949 -17.022 -9.059 1.00 66.12 158 GLU A N 1
ATOM 1253 C CA . GLU A 1 158 ? -4.864 -18.477 -8.891 1.00 66.12 158 GLU A CA 1
ATOM 1254 C C . GLU A 1 158 ? -4.036 -18.874 -7.656 1.00 66.12 158 GLU A C 1
ATOM 1256 O O . GLU A 1 158 ? -4.205 -19.982 -7.146 1.00 66.12 158 GLU A O 1
ATOM 1261 N N . PHE A 1 159 ? -3.157 -17.986 -7.168 1.00 70.81 159 PHE A N 1
ATOM 1262 C CA . PHE A 1 159 ? -2.199 -18.280 -6.090 1.00 70.81 159 PHE A CA 1
ATOM 1263 C C . PHE A 1 159 ? -2.440 -17.520 -4.785 1.00 70.81 159 PHE A C 1
ATOM 1265 O O . PHE A 1 159 ? -1.993 -17.985 -3.737 1.00 70.81 159 PHE A O 1
ATOM 1272 N N . PHE A 1 160 ? -3.109 -16.367 -4.822 1.00 81.88 160 PHE A N 1
ATOM 1273 C CA . PHE A 1 160 ? -3.300 -15.517 -3.649 1.00 81.88 160 PHE A CA 1
ATOM 1274 C C . PHE A 1 160 ? -4.778 -15.451 -3.235 1.00 81.88 160 PHE A C 1
ATOM 1276 O O . PHE A 1 160 ? -5.646 -15.338 -4.107 1.00 81.88 160 PHE A O 1
ATOM 1283 N N . PRO A 1 161 ? -5.106 -15.508 -1.927 1.00 86.31 161 PRO A N 1
ATOM 1284 C CA . PRO A 1 161 ? -6.499 -15.509 -1.501 1.00 86.31 161 PRO A CA 1
ATOM 1285 C C . PRO A 1 161 ? -7.178 -14.173 -1.823 1.00 86.31 161 PRO A C 1
ATOM 1287 O O . PRO A 1 161 ? -6.696 -13.101 -1.451 1.00 86.31 161 PRO A O 1
ATOM 1290 N N . ARG A 1 162 ? -8.322 -14.248 -2.509 1.00 84.69 162 ARG A N 1
ATOM 1291 C CA . ARG A 1 162 ? -9.047 -13.076 -3.030 1.00 84.69 162 ARG A CA 1
ATOM 1292 C C . ARG A 1 162 ? -9.539 -12.129 -1.939 1.00 84.69 162 ARG A C 1
ATOM 1294 O O . ARG A 1 162 ? -9.592 -10.931 -2.180 1.00 84.69 162 ARG A O 1
ATOM 1301 N N . ASP A 1 163 ? -9.811 -12.642 -0.744 1.00 87.69 163 ASP A N 1
ATOM 1302 C CA . ASP A 1 163 ? -10.300 -11.854 0.396 1.00 87.69 163 ASP A CA 1
ATOM 1303 C C . ASP A 1 163 ? -9.274 -10.830 0.914 1.00 87.69 163 ASP A C 1
ATOM 1305 O O . ASP A 1 163 ? -9.611 -9.940 1.692 1.00 87.69 163 ASP A O 1
ATOM 1309 N N . TYR A 1 164 ? -8.016 -10.943 0.480 1.00 90.56 164 TYR A N 1
ATOM 1310 C CA . TYR A 1 164 ? -6.942 -10.001 0.790 1.00 90.56 164 TYR A CA 1
ATOM 1311 C C . TYR A 1 164 ? -6.629 -9.052 -0.367 1.00 90.56 164 TYR A C 1
ATOM 1313 O O . TYR A 1 164 ? -5.684 -8.275 -0.267 1.00 90.56 164 TYR A O 1
ATOM 1321 N N . ILE A 1 165 ? -7.384 -9.112 -1.464 1.00 90.44 165 ILE A N 1
ATOM 1322 C CA . ILE A 1 165 ? -7.164 -8.313 -2.667 1.00 90.44 165 ILE A CA 1
ATOM 1323 C C . ILE A 1 165 ? -8.295 -7.299 -2.814 1.00 90.44 165 ILE A C 1
ATOM 1325 O O . ILE A 1 165 ? -9.467 -7.651 -2.904 1.00 90.44 165 ILE A O 1
ATOM 1329 N N . HIS A 1 166 ? -7.929 -6.030 -2.940 1.00 91.75 166 HIS A N 1
ATOM 1330 C CA . HIS A 1 166 ? -8.823 -4.954 -3.333 1.00 91.75 166 HIS A CA 1
ATOM 1331 C C . HIS A 1 166 ? -8.322 -4.318 -4.629 1.00 91.75 166 HIS A C 1
ATOM 1333 O O . HIS A 1 166 ? -7.146 -3.989 -4.748 1.00 91.75 166 HIS A O 1
ATOM 1339 N N . VAL A 1 167 ? -9.204 -4.134 -5.608 1.00 90.81 167 VAL A N 1
ATOM 1340 C CA . VAL A 1 167 ? -8.853 -3.511 -6.891 1.00 90.81 167 VAL A CA 1
ATOM 1341 C C . VAL A 1 167 ? -9.486 -2.130 -6.958 1.00 90.81 167 VAL A C 1
ATOM 1343 O O . VAL A 1 167 ? -10.705 -1.994 -6.853 1.00 90.81 167 VAL A O 1
ATOM 1346 N N . VAL A 1 168 ? -8.657 -1.108 -7.155 1.00 90.44 168 VAL A N 1
ATOM 1347 C CA . VAL A 1 168 ? -9.115 0.265 -7.359 1.00 90.44 168 VAL A CA 1
ATOM 1348 C C . VAL A 1 168 ? -9.427 0.466 -8.835 1.00 90.44 168 VAL A C 1
ATOM 1350 O O . VAL A 1 168 ? -8.527 0.597 -9.660 1.00 90.44 168 VAL A O 1
ATOM 1353 N N . ASP A 1 169 ? -10.720 0.505 -9.138 1.00 87.88 169 ASP A N 1
ATOM 1354 C CA . ASP A 1 169 ? -11.253 0.795 -10.467 1.00 87.88 169 ASP A CA 1
ATOM 1355 C C . ASP A 1 169 ? -11.350 2.313 -10.681 1.00 87.88 169 ASP A C 1
ATOM 1357 O O . ASP A 1 169 ? -12.200 2.991 -10.087 1.00 87.88 169 ASP A O 1
ATOM 1361 N N . LEU A 1 170 ? -10.453 2.845 -11.515 1.00 86.25 170 LEU A N 1
ATOM 1362 C CA . LEU A 1 170 ? -10.392 4.264 -11.865 1.00 86.25 170 LEU A CA 1
ATOM 1363 C C . LEU A 1 170 ? -11.374 4.630 -12.982 1.00 86.25 170 LEU A C 1
ATOM 1365 O O . LEU A 1 170 ? -11.652 5.814 -13.184 1.00 86.25 170 LEU A O 1
ATOM 1369 N N . SER A 1 171 ? -11.919 3.642 -13.697 1.00 83.50 171 SER A N 1
ATOM 1370 C CA . SER A 1 171 ? -12.927 3.872 -14.734 1.00 83.50 171 SER A CA 1
ATOM 1371 C C . SER A 1 171 ? -14.283 4.281 -14.149 1.00 83.50 171 SER A C 1
ATOM 1373 O O . SER A 1 171 ? -15.045 5.006 -14.794 1.00 83.50 171 SER A O 1
ATOM 1375 N N . LYS A 1 172 ? -14.568 3.880 -12.903 1.00 80.81 172 LYS A N 1
ATOM 1376 C CA . LYS A 1 172 ? -15.818 4.200 -12.203 1.00 80.81 172 LYS A CA 1
ATOM 1377 C C . LYS A 1 172 ? -15.788 5.605 -11.591 1.00 80.81 172 LYS A C 1
ATOM 1379 O O . LYS A 1 172 ? -15.045 5.828 -10.627 1.00 80.81 172 LYS A O 1
ATOM 1384 N N . PRO A 1 173 ? -16.648 6.543 -12.026 1.00 74.94 173 PRO A N 1
ATOM 1385 C CA . PRO A 1 173 ? -16.675 7.900 -11.488 1.00 74.94 173 PRO A CA 1
ATOM 1386 C C . PRO A 1 173 ? -17.076 7.900 -10.010 1.00 74.94 173 PRO A C 1
ATOM 1388 O O . PRO A 1 173 ? -18.018 7.224 -9.614 1.00 74.94 173 PRO A O 1
ATOM 1391 N N . LEU A 1 174 ? -16.386 8.696 -9.186 1.00 73.06 174 LEU A N 1
ATOM 1392 C CA . LEU A 1 174 ? -16.528 8.731 -7.717 1.00 73.06 174 LEU A CA 1
ATOM 1393 C C . LEU A 1 174 ? -17.941 9.046 -7.178 1.00 73.06 174 LEU A C 1
ATOM 1395 O O . LEU A 1 174 ? -18.153 8.917 -5.977 1.00 73.06 174 LEU A O 1
ATOM 1399 N N . ASN A 1 175 ? -18.879 9.461 -8.032 1.00 67.44 175 ASN A N 1
ATOM 1400 C CA . ASN A 1 175 ? -20.236 9.870 -7.653 1.00 67.44 175 ASN A CA 1
ATOM 1401 C C . ASN A 1 175 ? -21.295 8.765 -7.806 1.00 67.44 175 ASN A C 1
ATOM 1403 O O . ASN A 1 175 ? -22.462 9.023 -7.526 1.00 67.44 175 ASN A O 1
ATOM 1407 N N . GLU A 1 176 ? -20.927 7.573 -8.270 1.00 55.06 176 GLU A N 1
ATOM 1408 C CA . GLU A 1 176 ? -21.847 6.434 -8.316 1.00 55.06 176 GLU A CA 1
ATOM 1409 C C . GLU A 1 176 ? -21.824 5.718 -6.958 1.00 55.06 176 GLU A C 1
ATOM 1411 O O . GLU A 1 176 ? -20.789 5.188 -6.541 1.00 55.06 176 GLU A O 1
ATOM 1416 N N . GLU A 1 177 ? -22.951 5.779 -6.238 1.00 43.25 177 GLU A N 1
ATOM 1417 C CA . GLU A 1 177 ? -23.212 4.946 -5.058 1.00 43.25 177 GLU A CA 1
ATOM 1418 C C . GLU A 1 177 ? -23.201 3.463 -5.473 1.00 43.25 177 GLU A C 1
ATOM 1420 O O . GLU A 1 177 ? -23.601 3.151 -6.597 1.00 43.25 177 GLU A O 1
ATOM 1425 N N . PRO A 1 178 ? -22.731 2.538 -4.615 1.00 44.34 178 PRO A N 1
ATOM 1426 C CA . PRO A 1 178 ? -22.657 1.130 -4.979 1.00 44.34 178 PRO A CA 1
ATOM 1427 C C . PRO A 1 178 ? -24.063 0.580 -5.247 1.00 44.34 178 PRO A C 1
ATOM 1429 O O . PRO A 1 178 ? -24.917 0.567 -4.359 1.00 44.34 178 PRO A O 1
ATOM 1432 N N . GLU A 1 179 ? -24.299 0.126 -6.480 1.00 40.28 179 GLU A N 1
ATOM 1433 C CA . GLU A 1 179 ? -25.495 -0.634 -6.829 1.00 40.28 179 GLU A CA 1
ATOM 1434 C C . GLU A 1 179 ? -25.509 -1.920 -5.998 1.00 40.28 179 GLU A C 1
ATOM 1436 O O . GLU A 1 179 ? -24.629 -2.772 -6.109 1.00 40.28 179 GLU A O 1
ATOM 1441 N N . SER A 1 180 ? -26.515 -2.050 -5.137 1.00 37.09 180 SER A N 1
ATOM 1442 C CA . SER A 1 180 ? -26.849 -3.308 -4.484 1.00 37.09 180 SER A CA 1
ATOM 1443 C C . SER A 1 180 ? -27.156 -4.350 -5.560 1.00 37.09 180 SER A C 1
ATOM 1445 O O . SER A 1 180 ? -28.141 -4.197 -6.290 1.00 37.09 180 SER A O 1
ATOM 1447 N N . GLU A 1 181 ? -26.335 -5.395 -5.656 1.00 35.38 181 GLU A N 1
ATOM 1448 C CA . GLU A 1 181 ? -26.595 -6.559 -6.502 1.00 35.38 181 GLU A CA 1
ATOM 1449 C C . GLU A 1 181 ? -27.921 -7.203 -6.074 1.00 35.38 181 GLU A C 1
ATOM 1451 O O . GLU A 1 181 ? -28.015 -7.878 -5.050 1.00 35.38 181 GLU A O 1
ATOM 1456 N N . ASN A 1 182 ? -28.980 -6.944 -6.840 1.00 32.81 182 ASN A N 1
ATOM 1457 C CA . ASN A 1 182 ? -30.249 -7.642 -6.700 1.00 32.81 182 ASN A CA 1
ATOM 1458 C C . ASN A 1 182 ? -30.202 -8.896 -7.576 1.00 32.81 182 ASN A C 1
ATOM 1460 O O . ASN A 1 182 ? -30.202 -8.813 -8.809 1.00 32.81 182 ASN A O 1
ATOM 1464 N N . ASP A 1 183 ? -30.192 -10.044 -6.901 1.00 35.75 183 ASP A N 1
ATOM 1465 C CA . ASP A 1 183 ? -30.415 -11.379 -7.445 1.00 35.75 183 ASP A CA 1
ATOM 1466 C C . ASP A 1 183 ? -31.516 -11.379 -8.512 1.00 35.75 183 ASP A C 1
ATOM 1468 O O . ASP A 1 183 ? -32.701 -11.181 -8.233 1.00 35.75 183 ASP A O 1
ATOM 1472 N N . SER A 1 184 ? -31.127 -11.664 -9.752 1.00 33.84 184 SER A N 1
ATOM 1473 C CA . SER A 1 184 ? -32.069 -11.995 -10.817 1.00 33.84 184 SER A CA 1
ATOM 1474 C C . SER A 1 184 ? -32.119 -13.509 -10.984 1.00 33.84 184 SER A C 1
ATOM 1476 O O . SER A 1 184 ? -31.424 -14.098 -11.811 1.00 33.84 184 SER A O 1
ATOM 1478 N N . GLN A 1 185 ? -32.988 -14.135 -10.187 1.00 36.38 185 GLN A N 1
ATOM 1479 C CA . GLN A 1 185 ? -33.558 -15.443 -10.495 1.00 36.38 185 GLN A CA 1
ATOM 1480 C C . GLN A 1 185 ? -34.208 -15.406 -11.883 1.00 36.38 185 GLN A C 1
ATOM 1482 O O . GLN A 1 185 ? -35.118 -14.618 -12.138 1.00 36.38 185 GLN A O 1
ATOM 1487 N N . SER A 1 186 ? -33.807 -16.326 -12.754 1.00 33.41 186 SER A N 1
ATOM 1488 C CA . SER A 1 186 ? -34.621 -16.747 -13.892 1.00 33.41 186 SER A CA 1
ATOM 1489 C C . SER A 1 186 ? -34.758 -18.271 -13.860 1.00 33.41 186 SER A C 1
ATOM 1491 O O . SER A 1 186 ? -33.769 -18.999 -13.889 1.00 33.41 186 SER A O 1
ATOM 1493 N N . GLY A 1 187 ? -36.007 -18.741 -13.729 1.00 26.67 187 GLY A N 1
ATOM 1494 C CA . GLY A 1 187 ? -36.411 -20.099 -14.110 1.00 26.67 187 GLY A CA 1
ATOM 1495 C C . GLY A 1 187 ? -36.213 -20.309 -15.623 1.00 26.67 187 GLY A C 1
ATOM 1496 O O . GLY A 1 187 ? -35.872 -19.379 -16.344 1.00 26.67 187 GLY A O 1
ATOM 1497 N N . ASP A 1 188 ? -36.453 -21.468 -16.223 1.00 28.98 188 ASP A N 1
ATOM 1498 C CA . ASP A 1 188 ? -37.443 -22.484 -15.897 1.00 28.98 188 ASP A CA 1
ATOM 1499 C C . ASP A 1 188 ? -37.257 -23.693 -16.866 1.00 28.98 188 ASP A C 1
ATOM 1501 O O . ASP A 1 188 ? -36.738 -23.538 -17.969 1.00 28.98 188 ASP A O 1
ATOM 1505 N N . GLN A 1 189 ? -37.779 -24.855 -16.458 1.00 30.67 189 GLN A N 1
ATOM 1506 C CA . GLN A 1 189 ? -38.281 -26.014 -17.239 1.00 30.67 189 GLN A CA 1
ATOM 1507 C C . GLN A 1 189 ? -37.387 -27.055 -17.966 1.00 30.67 189 GLN A C 1
ATOM 1509 O O . GLN A 1 189 ? -36.834 -26.842 -19.039 1.00 30.67 189 GLN A O 1
ATOM 1514 N N . ASN A 1 190 ? -37.600 -28.292 -17.482 1.00 28.58 190 ASN A N 1
ATOM 1515 C CA . ASN A 1 190 ? -38.217 -29.454 -18.163 1.00 28.58 190 ASN A CA 1
ATOM 1516 C C . ASN A 1 190 ? -37.354 -30.638 -18.630 1.00 28.58 190 ASN A C 1
ATOM 1518 O O . ASN A 1 190 ? -36.485 -30.518 -19.486 1.00 28.58 190 ASN A O 1
ATOM 1522 N N . GLY A 1 191 ? -37.769 -31.833 -18.175 1.00 28.52 191 GLY A N 1
ATOM 1523 C CA . GLY A 1 191 ? -37.439 -33.118 -18.796 1.00 28.52 191 GLY A CA 1
ATOM 1524 C C . GLY A 1 191 ? -37.600 -34.350 -17.892 1.00 28.52 191 GLY A C 1
ATOM 1525 O O . GLY A 1 191 ? -36.609 -34.954 -17.508 1.00 28.52 191 GLY A O 1
ATOM 1526 N N . SER A 1 192 ? -38.832 -34.761 -17.562 1.00 27.80 192 SER A N 1
ATOM 1527 C CA . SER A 1 192 ? -39.135 -36.132 -17.082 1.00 27.80 192 SER A CA 1
ATOM 1528 C C . SER A 1 192 ? -39.042 -37.121 -18.265 1.00 27.80 192 SER A C 1
ATOM 1530 O O . SER A 1 192 ? -39.461 -36.754 -19.360 1.00 27.80 192 SER A O 1
ATOM 1532 N N . LYS A 1 193 ? -38.546 -38.369 -18.154 1.00 32.84 193 LYS A N 1
ATOM 1533 C CA . LYS A 1 193 ? -39.191 -39.599 -17.608 1.00 32.84 193 LYS A CA 1
ATOM 1534 C C . LYS A 1 193 ? -38.293 -40.855 -17.942 1.00 32.84 193 LYS A C 1
ATOM 1536 O O . LYS A 1 193 ? -37.246 -40.637 -18.538 1.00 32.84 193 LYS A O 1
ATOM 1541 N N . PRO A 1 194 ? -38.625 -42.130 -17.595 1.00 38.75 194 PRO A N 1
ATOM 1542 C CA . PRO A 1 194 ? -37.847 -42.980 -16.667 1.00 38.75 194 PRO A CA 1
ATOM 1543 C C . PRO A 1 194 ? -37.410 -44.379 -17.206 1.00 38.75 194 PRO A C 1
ATOM 1545 O O . PRO A 1 194 ? -37.792 -44.761 -18.308 1.00 38.75 194 PRO A O 1
ATOM 1548 N N . GLY A 1 195 ? -36.734 -45.172 -16.353 1.00 26.62 195 GLY A N 1
ATOM 1549 C CA . GLY A 1 195 ? -36.471 -46.627 -16.488 1.00 26.62 195 GLY A CA 1
ATOM 1550 C C . GLY A 1 195 ? -34.980 -46.934 -16.716 1.00 26.62 195 GLY A C 1
ATOM 1551 O O . GLY A 1 195 ? -34.336 -46.182 -17.431 1.00 26.62 195 GLY A O 1
ATOM 1552 N N . GLU A 1 196 ? -34.322 -47.945 -16.146 1.00 30.75 196 GLU A N 1
ATOM 1553 C CA . GLU A 1 196 ? -34.716 -49.174 -15.446 1.00 30.75 196 GLU A CA 1
ATOM 1554 C C . GLU A 1 196 ? -33.584 -49.601 -14.485 1.00 30.75 196 GLU A C 1
ATOM 1556 O O . GLU A 1 196 ? -32.437 -49.172 -14.624 1.00 30.75 196 GLU A O 1
ATOM 1561 N N . ASP A 1 197 ? -33.947 -50.426 -13.501 1.00 32.19 197 ASP A N 1
ATOM 1562 C CA . ASP A 1 197 ? -33.080 -51.089 -12.527 1.00 32.19 197 ASP A CA 1
ATOM 1563 C C . ASP A 1 197 ? -32.048 -52.023 -13.179 1.00 32.19 197 ASP A C 1
ATOM 1565 O O . ASP A 1 197 ? -32.417 -52.861 -13.995 1.00 32.19 197 ASP A O 1
ATOM 1569 N N . GLU A 1 198 ? -30.810 -52.022 -12.679 1.00 33.16 198 GLU A N 1
ATOM 1570 C CA . GLU A 1 198 ? -30.088 -53.281 -12.469 1.00 33.16 198 GLU A CA 1
ATOM 1571 C C . GLU A 1 198 ? -29.096 -53.155 -11.304 1.00 33.16 198 GLU A C 1
ATOM 1573 O O . GLU A 1 198 ? -28.263 -52.251 -11.231 1.00 33.16 198 GLU A O 1
ATOM 1578 N N . LYS A 1 199 ? -29.283 -54.054 -10.334 1.00 36.25 199 LYS A N 1
ATOM 1579 C CA . LYS A 1 199 ? -28.441 -54.269 -9.160 1.00 36.25 199 LYS A CA 1
ATOM 1580 C C . LYS A 1 199 ? -27.138 -54.934 -9.588 1.00 36.25 199 LYS A C 1
ATOM 1582 O O . LYS A 1 199 ? -27.204 -56.011 -10.166 1.00 36.25 199 LYS A O 1
ATOM 1587 N N . ASP A 1 200 ? -26.014 -54.406 -9.121 1.00 30.56 200 ASP A N 1
ATOM 1588 C CA . ASP A 1 200 ? -24.827 -55.212 -8.844 1.00 30.56 200 ASP A CA 1
ATOM 1589 C C . ASP A 1 200 ? -24.225 -54.788 -7.497 1.00 30.56 200 ASP A C 1
ATOM 1591 O O . ASP A 1 200 ? -24.062 -53.602 -7.201 1.00 30.56 200 ASP A O 1
ATOM 1595 N N . GLU A 1 201 ? -23.978 -55.778 -6.638 1.00 34.81 201 GLU A N 1
ATOM 1596 C CA . GLU A 1 201 ? -23.297 -55.624 -5.350 1.00 34.81 201 GLU A CA 1
ATOM 1597 C C . GLU A 1 201 ? -21.803 -55.307 -5.571 1.00 34.81 201 GLU A C 1
ATOM 1599 O O . GLU A 1 201 ? -21.205 -55.825 -6.515 1.00 34.81 201 GLU A O 1
ATOM 1604 N N . PRO A 1 202 ? -21.159 -54.479 -4.725 1.00 36.41 202 PRO A N 1
ATOM 1605 C CA . PRO A 1 202 ? -19.795 -54.031 -4.976 1.00 36.41 202 PRO A CA 1
ATOM 1606 C C . PRO A 1 202 ? -18.751 -55.057 -4.506 1.00 36.41 202 PRO A C 1
ATOM 1608 O O . PRO A 1 202 ? -18.789 -55.541 -3.374 1.00 36.41 202 PRO A O 1
ATOM 1611 N N . GLU A 1 203 ? -17.758 -55.327 -5.355 1.00 34.00 203 GLU A N 1
ATOM 1612 C CA . GLU A 1 203 ? -16.481 -55.921 -4.943 1.00 34.00 203 GLU A CA 1
ATOM 1613 C C . GLU A 1 203 ? -15.708 -54.957 -4.013 1.00 34.00 203 GLU A C 1
ATOM 1615 O O . GLU A 1 203 ? -15.851 -53.734 -4.129 1.00 34.00 203 GLU A O 1
ATOM 1620 N N . PRO A 1 204 ? -14.866 -55.456 -3.084 1.00 40.91 204 PRO A N 1
ATOM 1621 C CA . PRO A 1 204 ? -14.155 -54.610 -2.133 1.00 40.91 204 PRO A CA 1
ATOM 1622 C C . PRO A 1 204 ? -13.044 -53.830 -2.847 1.00 40.91 204 PRO A C 1
ATOM 1624 O O . PRO A 1 204 ? -11.949 -54.339 -3.092 1.00 40.91 204 PRO A O 1
ATOM 1627 N N . VAL A 1 205 ? -13.327 -52.570 -3.175 1.00 39.41 205 VAL A N 1
ATOM 1628 C CA . VAL A 1 205 ? -12.337 -51.623 -3.689 1.00 39.41 205 VAL A CA 1
ATOM 1629 C C . VAL A 1 205 ? -11.384 -51.276 -2.549 1.00 39.41 205 VAL A C 1
ATOM 1631 O O . VAL A 1 205 ? -11.759 -50.613 -1.585 1.00 39.41 205 VAL A O 1
ATOM 1634 N N . ALA A 1 206 ? -10.144 -51.750 -2.655 1.00 41.81 206 ALA A N 1
ATOM 1635 C CA . ALA A 1 206 ? -9.039 -51.279 -1.835 1.00 41.81 206 ALA A CA 1
ATOM 1636 C C . ALA A 1 206 ? -8.990 -49.744 -1.891 1.00 41.81 206 ALA A C 1
ATOM 1638 O O . ALA A 1 206 ? -8.950 -49.187 -2.990 1.00 41.81 206 ALA A O 1
ATOM 1639 N N . GLU A 1 207 ? -9.003 -49.084 -0.727 1.00 34.69 207 GLU A N 1
ATOM 1640 C CA . GLU A 1 207 ? -8.876 -47.630 -0.594 1.00 34.69 207 GLU A CA 1
ATOM 1641 C C . GLU A 1 207 ? -7.660 -47.141 -1.390 1.00 34.69 207 GLU A C 1
ATOM 1643 O O . GLU A 1 207 ? -6.505 -47.238 -0.967 1.00 34.69 207 GLU A O 1
ATOM 1648 N N . ARG A 1 208 ? -7.923 -46.619 -2.589 1.00 42.81 208 ARG A N 1
ATOM 1649 C CA . ARG A 1 208 ? -7.010 -45.703 -3.255 1.00 42.81 208 ARG A CA 1
ATOM 1650 C C . ARG A 1 208 ? -7.109 -44.391 -2.481 1.00 42.81 208 ARG A C 1
ATOM 1652 O O . ARG A 1 208 ? -8.234 -43.935 -2.286 1.00 42.81 208 ARG A O 1
ATOM 1659 N N . PRO A 1 209 ? -5.987 -43.776 -2.066 1.00 40.66 209 PRO A N 1
ATOM 1660 C CA . PRO A 1 209 ? -6.044 -42.439 -1.497 1.00 40.66 209 PRO A CA 1
ATOM 1661 C C . PRO A 1 209 ? -6.751 -41.533 -2.504 1.00 40.66 209 PRO A C 1
ATOM 1663 O O . PRO A 1 209 ? -6.415 -41.556 -3.695 1.00 40.66 209 PRO A O 1
ATOM 1666 N N . GLU A 1 210 ? -7.771 -40.814 -2.039 1.00 42.69 210 GLU A N 1
ATOM 1667 C CA . GLU A 1 210 ? -8.516 -39.892 -2.886 1.00 42.69 210 GLU A CA 1
ATOM 1668 C C . GLU A 1 210 ? -7.533 -38.926 -3.563 1.00 42.69 210 GLU A C 1
ATOM 1670 O O . GLU A 1 210 ? -6.576 -38.470 -2.924 1.00 42.69 210 GLU A O 1
ATOM 1675 N N . PRO A 1 211 ? -7.699 -38.639 -4.867 1.00 48.12 211 PRO A N 1
ATOM 1676 C CA . PRO A 1 211 ? -6.899 -37.613 -5.506 1.00 48.12 211 PRO A CA 1
ATOM 1677 C C . PRO A 1 211 ? -7.148 -36.306 -4.753 1.00 48.12 211 PRO A C 1
ATOM 1679 O O . PRO A 1 211 ? -8.279 -35.825 -4.726 1.00 48.12 211 PRO A O 1
ATOM 1682 N N . MET A 1 212 ? -6.091 -35.775 -4.126 1.00 49.31 212 MET A N 1
ATOM 1683 C CA . MET A 1 212 ? -6.115 -34.486 -3.432 1.00 49.31 212 MET A CA 1
ATOM 1684 C C . MET A 1 212 ? -6.878 -33.471 -4.272 1.00 49.31 212 MET A C 1
ATOM 1686 O O . MET A 1 212 ? -6.660 -33.376 -5.489 1.00 49.31 212 MET A O 1
ATOM 1690 N N . SER A 1 213 ? -7.781 -32.729 -3.631 1.00 54.34 213 SER A N 1
ATOM 1691 C CA . SER A 1 213 ? -8.528 -31.711 -4.343 1.00 54.34 213 SER A CA 1
ATOM 1692 C C . SER A 1 213 ? -7.539 -30.707 -4.939 1.00 54.34 213 SER A C 1
ATOM 1694 O O . SER A 1 213 ? -6.446 -30.466 -4.419 1.00 54.34 213 SER A O 1
ATOM 1696 N N . ARG A 1 214 ? -7.903 -30.118 -6.079 1.00 52.81 214 ARG A N 1
ATOM 1697 C CA . ARG A 1 214 ? -7.063 -29.118 -6.750 1.00 52.81 214 ARG A CA 1
ATOM 1698 C C . ARG A 1 214 ? -6.702 -27.952 -5.817 1.00 52.81 214 ARG A C 1
ATOM 1700 O O . ARG A 1 214 ? -5.623 -27.393 -5.964 1.00 52.81 214 ARG A O 1
ATOM 1707 N N . ALA A 1 215 ? -7.585 -27.633 -4.868 1.00 48.47 215 ALA A N 1
ATOM 1708 C CA . ALA A 1 215 ? -7.377 -26.616 -3.844 1.00 48.47 215 ALA A CA 1
ATOM 1709 C C . ALA A 1 215 ? -6.284 -27.026 -2.842 1.00 48.47 215 ALA A C 1
ATOM 1711 O O . ALA A 1 215 ? -5.354 -26.253 -2.626 1.00 48.47 215 ALA A O 1
ATOM 1712 N N . ASP A 1 216 ? -6.315 -28.269 -2.346 1.00 56.97 216 ASP A N 1
ATOM 1713 C CA . ASP A 1 216 ? -5.305 -28.793 -1.410 1.00 56.97 216 ASP A CA 1
ATOM 1714 C C . ASP A 1 216 ? -3.912 -28.873 -2.053 1.00 56.97 216 ASP A C 1
ATOM 1716 O O . ASP A 1 216 ? -2.887 -28.679 -1.398 1.00 56.97 216 ASP A O 1
ATOM 1720 N N . LEU A 1 217 ? -3.864 -29.151 -3.362 1.00 53.69 217 LEU A N 1
ATOM 1721 C CA . LEU A 1 217 ? -2.617 -29.195 -4.121 1.00 53.69 217 LEU A CA 1
ATOM 1722 C C . LEU A 1 217 ? -2.026 -27.791 -4.318 1.00 53.69 217 LEU A C 1
ATOM 1724 O O . LEU A 1 217 ? -0.824 -27.610 -4.132 1.00 53.69 217 LEU A O 1
ATOM 1728 N N . SER A 1 218 ? -2.851 -26.802 -4.671 1.00 54.53 218 SER A N 1
ATOM 1729 C CA . SER A 1 218 ? -2.414 -25.407 -4.817 1.00 54.53 218 SER A CA 1
ATOM 1730 C C . SER A 1 218 ? -1.925 -24.819 -3.493 1.00 54.53 218 SER A C 1
ATOM 1732 O O . SER A 1 218 ? -0.891 -24.152 -3.465 1.00 54.53 218 SER A O 1
ATOM 1734 N N . GLU A 1 219 ? -2.611 -25.122 -2.390 1.00 56.94 219 GLU A N 1
ATOM 1735 C CA . GLU A 1 219 ? -2.227 -24.688 -1.045 1.00 56.94 219 GLU A CA 1
ATOM 1736 C C . GLU A 1 219 ? -0.886 -25.300 -0.612 1.00 56.94 219 GLU A C 1
ATOM 1738 O O . GLU A 1 219 ? 0.009 -24.593 -0.146 1.00 56.94 219 GLU A O 1
ATOM 1743 N N . GLN A 1 220 ? -0.679 -26.597 -0.855 1.00 58.78 220 GLN A N 1
ATOM 1744 C CA . GLN A 1 220 ? 0.603 -27.247 -0.573 1.00 58.78 220 GLN A CA 1
ATOM 1745 C C . GLN A 1 220 ? 1.744 -26.706 -1.439 1.00 58.78 220 GLN A C 1
ATOM 1747 O O . GLN A 1 220 ? 2.865 -26.567 -0.949 1.00 58.78 220 GLN A O 1
ATOM 1752 N N . ILE A 1 221 ? 1.479 -26.369 -2.705 1.00 56.44 221 ILE A N 1
ATOM 1753 C CA . ILE A 1 221 ? 2.471 -25.743 -3.588 1.00 56.44 221 ILE A CA 1
ATOM 1754 C C . ILE A 1 221 ? 2.855 -24.360 -3.052 1.00 56.44 221 ILE A C 1
ATOM 1756 O O . ILE A 1 221 ? 4.046 -24.064 -2.949 1.00 56.44 221 ILE A O 1
ATOM 1760 N N . ALA A 1 222 ? 1.875 -23.542 -2.661 1.00 55.84 222 ALA A N 1
ATOM 1761 C CA . ALA A 1 222 ? 2.108 -22.211 -2.108 1.00 55.84 222 ALA A CA 1
ATOM 1762 C C . ALA A 1 222 ? 2.916 -22.271 -0.801 1.00 55.84 222 ALA A C 1
ATOM 1764 O O . ALA A 1 222 ? 3.955 -21.621 -0.683 1.00 55.84 222 ALA A O 1
ATOM 1765 N N . LEU A 1 223 ? 2.511 -23.120 0.148 1.00 58.50 223 LEU A N 1
ATOM 1766 C CA . LEU A 1 223 ? 3.206 -23.292 1.427 1.00 58.50 223 LEU A CA 1
ATOM 1767 C C . LEU A 1 223 ? 4.627 -23.842 1.252 1.00 58.50 223 LEU A C 1
ATOM 1769 O O . LEU A 1 223 ? 5.542 -23.451 1.981 1.00 58.50 223 LEU A O 1
ATOM 1773 N N . GLN A 1 224 ? 4.839 -24.731 0.281 1.00 59.56 224 GLN A N 1
ATOM 1774 C CA . GLN A 1 224 ? 6.159 -25.294 0.017 1.00 59.56 224 GLN A CA 1
ATOM 1775 C C . GLN A 1 224 ? 7.090 -24.289 -0.669 1.00 59.56 224 GLN A C 1
ATOM 1777 O O . GLN A 1 224 ? 8.270 -24.233 -0.321 1.00 59.56 224 GLN A O 1
ATOM 1782 N N . LEU A 1 225 ? 6.572 -23.481 -1.601 1.00 56.91 225 LEU A N 1
ATOM 1783 C CA . LEU A 1 225 ? 7.320 -22.374 -2.199 1.00 56.91 225 LEU A CA 1
ATOM 1784 C C . LEU A 1 225 ? 7.755 -21.393 -1.106 1.00 56.91 225 LEU A C 1
ATOM 1786 O O . LEU A 1 225 ? 8.943 -21.111 -0.983 1.00 56.91 225 LEU A O 1
ATOM 1790 N N . ILE A 1 226 ? 6.826 -20.993 -0.233 1.00 60.38 226 ILE A N 1
ATOM 1791 C CA . ILE A 1 226 ? 7.096 -20.089 0.892 1.00 60.38 226 ILE A CA 1
ATOM 1792 C C . ILE A 1 226 ? 8.179 -20.647 1.832 1.00 60.38 226 ILE A C 1
ATOM 1794 O O . ILE A 1 226 ? 9.093 -19.918 2.215 1.00 60.38 226 ILE A O 1
ATOM 1798 N N . ARG A 1 227 ? 8.132 -21.945 2.168 1.00 57.38 227 ARG A N 1
ATOM 1799 C CA . ARG A 1 227 ? 9.097 -22.588 3.083 1.00 57.38 227 ARG A CA 1
ATOM 1800 C C . ARG A 1 227 ? 10.516 -22.711 2.534 1.00 57.38 227 ARG A C 1
ATOM 1802 O O . ARG A 1 227 ? 11.464 -22.722 3.316 1.00 57.38 227 ARG A O 1
ATOM 1809 N N . GLU A 1 228 ? 10.678 -22.860 1.224 1.00 55.91 228 GLU A N 1
ATOM 1810 C CA . GLU A 1 228 ? 11.993 -23.070 0.602 1.00 55.91 228 GLU A CA 1
ATOM 1811 C C . GLU A 1 228 ? 12.648 -21.779 0.100 1.00 55.91 228 GLU A C 1
ATOM 1813 O O . GLU A 1 228 ? 13.783 -21.814 -0.375 1.00 55.91 228 GLU A O 1
ATOM 1818 N N . MET A 1 229 ? 11.972 -20.638 0.234 1.00 56.75 229 MET A N 1
ATOM 1819 C CA . MET A 1 229 ? 12.434 -19.339 -0.249 1.00 56.75 229 MET A CA 1
ATOM 1820 C C . MET A 1 229 ? 13.377 -18.643 0.755 1.00 56.75 229 MET A C 1
ATOM 1822 O O . MET A 1 229 ? 12.929 -18.157 1.795 1.00 56.75 229 MET A O 1
ATOM 1826 N N . PRO A 1 230 ? 14.686 -18.498 0.461 1.00 45.28 230 PRO A N 1
ATOM 1827 C CA . PRO A 1 230 ? 15.533 -17.559 1.183 1.00 45.28 230 PRO A CA 1
ATOM 1828 C C . PRO A 1 230 ? 15.175 -16.120 0.784 1.00 45.28 230 PRO A C 1
ATOM 1830 O O . PRO A 1 230 ? 15.243 -15.746 -0.389 1.00 45.28 230 PRO A O 1
ATOM 1833 N N . VAL A 1 231 ? 14.825 -15.302 1.778 1.00 46.78 231 VAL A N 1
ATOM 1834 C CA . VAL A 1 231 ? 14.468 -13.885 1.613 1.00 46.78 231 VAL A CA 1
ATOM 1835 C C . VAL A 1 231 ? 15.560 -13.134 0.830 1.00 46.78 231 VAL A C 1
ATOM 1837 O O . VAL A 1 231 ? 16.735 -13.174 1.201 1.00 46.78 231 VAL A O 1
ATOM 1840 N N . GLY A 1 232 ? 15.175 -12.438 -0.249 1.00 41.59 232 GLY A N 1
ATOM 1841 C CA . GLY A 1 232 ? 16.040 -11.489 -0.971 1.00 41.59 232 GLY A CA 1
ATOM 1842 C C . GLY A 1 232 ? 16.769 -12.001 -2.223 1.00 41.59 232 GLY A C 1
ATOM 1843 O O . GLY A 1 232 ? 17.680 -11.326 -2.701 1.00 41.59 232 GLY A O 1
ATOM 1844 N N . LYS A 1 233 ? 16.412 -13.169 -2.774 1.00 45.88 233 LYS A N 1
ATOM 1845 C CA . LYS A 1 233 ? 16.973 -13.681 -4.048 1.00 45.88 233 LYS A CA 1
ATOM 1846 C C . LYS A 1 233 ? 15.921 -14.106 -5.070 1.00 45.88 233 LYS A C 1
ATOM 1848 O O . LYS A 1 233 ? 16.224 -14.903 -5.948 1.00 45.88 233 LYS A O 1
ATOM 1853 N N . PHE A 1 234 ? 14.701 -13.613 -4.945 1.00 54.59 234 PHE A N 1
ATOM 1854 C CA . PHE A 1 234 ? 13.601 -14.112 -5.747 1.00 54.59 234 PHE A CA 1
ATOM 1855 C C . PHE A 1 234 ? 13.619 -13.499 -7.151 1.00 54.59 234 PHE A C 1
ATOM 1857 O O . PHE A 1 234 ? 13.565 -12.282 -7.310 1.00 54.59 234 PHE A O 1
ATOM 1864 N N . LYS A 1 235 ? 13.743 -14.348 -8.172 1.00 56.25 235 LYS A N 1
ATOM 1865 C CA . LYS A 1 235 ? 13.382 -14.025 -9.554 1.00 56.25 235 LYS A CA 1
ATOM 1866 C C . LYS A 1 235 ? 12.244 -14.948 -9.972 1.00 56.25 235 LYS A C 1
ATOM 1868 O O . LYS A 1 235 ? 12.219 -16.113 -9.581 1.00 56.25 235 LYS A O 1
ATOM 1873 N N . SER A 1 236 ? 11.359 -14.470 -10.840 1.00 55.09 236 SER A N 1
ATOM 1874 C CA . SER A 1 236 ? 10.260 -15.242 -11.446 1.00 55.09 236 SER A CA 1
ATOM 1875 C C . SER A 1 236 ? 10.700 -16.598 -12.039 1.00 55.09 236 SER A C 1
ATOM 1877 O O . SER A 1 236 ? 9.955 -17.580 -12.020 1.00 55.09 236 SER A O 1
ATOM 1879 N N . THR A 1 237 ? 11.964 -16.705 -12.461 1.00 56.00 237 THR A N 1
ATOM 1880 C CA . THR A 1 237 ? 12.609 -17.942 -12.932 1.00 56.00 237 THR A CA 1
ATOM 1881 C C . THR A 1 237 ? 12.802 -19.021 -11.858 1.00 56.00 237 THR A C 1
ATOM 1883 O O . THR A 1 237 ? 12.808 -20.209 -12.178 1.00 56.00 237 THR A O 1
ATOM 1886 N N . ASP A 1 238 ? 12.958 -18.644 -10.588 1.00 59.16 238 ASP A N 1
ATOM 1887 C CA . ASP A 1 238 ? 13.198 -19.585 -9.483 1.00 59.16 238 ASP A CA 1
ATOM 1888 C C . ASP A 1 238 ? 11.895 -20.289 -9.055 1.00 59.16 238 ASP A C 1
ATOM 1890 O O . ASP A 1 238 ? 11.889 -21.482 -8.723 1.00 59.16 238 ASP A O 1
ATOM 1894 N N . CYS A 1 239 ? 10.764 -19.586 -9.176 1.00 58.59 239 CYS A N 1
ATOM 1895 C CA . CYS A 1 239 ? 9.421 -20.148 -9.025 1.00 58.59 239 CYS A CA 1
ATOM 1896 C C . CYS A 1 239 ? 9.123 -21.206 -10.093 1.00 58.59 239 CYS A C 1
ATOM 1898 O O . CYS A 1 239 ? 8.712 -22.325 -9.772 1.00 58.59 239 CYS A O 1
ATOM 1900 N N . GLN A 1 240 ? 9.416 -20.884 -11.357 1.00 63.34 240 GLN A N 1
ATOM 1901 C CA . GLN A 1 240 ? 9.288 -21.812 -12.481 1.00 63.34 240 GLN A CA 1
ATOM 1902 C C . GLN A 1 240 ? 10.116 -23.085 -12.250 1.00 63.34 240 GLN A C 1
ATOM 1904 O O . GLN A 1 240 ? 9.607 -24.192 -12.421 1.00 63.34 240 GLN A O 1
ATOM 1909 N N . MET A 1 241 ? 11.375 -22.946 -11.816 1.00 62.59 241 MET A N 1
ATOM 1910 C CA . MET A 1 241 ? 12.269 -24.085 -11.578 1.00 62.59 241 MET A CA 1
ATOM 1911 C C . MET A 1 241 ? 11.727 -25.024 -10.495 1.00 62.59 241 MET A C 1
ATOM 1913 O O . MET A 1 241 ? 11.792 -26.249 -10.631 1.00 62.59 241 MET A O 1
ATOM 1917 N N . THR A 1 242 ? 11.160 -24.461 -9.430 1.00 64.19 242 THR A N 1
ATOM 1918 C CA . THR A 1 242 ? 10.625 -25.240 -8.309 1.00 64.19 242 THR A CA 1
ATOM 1919 C C . THR A 1 242 ? 9.366 -26.005 -8.719 1.00 64.19 242 THR A C 1
ATOM 1921 O O . THR A 1 242 ? 9.268 -27.208 -8.464 1.00 64.19 242 THR A O 1
ATOM 1924 N N . ILE A 1 243 ? 8.454 -25.352 -9.448 1.00 64.94 243 ILE A N 1
ATOM 1925 C CA . ILE A 1 243 ? 7.243 -25.979 -9.998 1.00 64.94 243 ILE A CA 1
ATOM 1926 C C . ILE A 1 243 ? 7.610 -27.059 -11.025 1.00 64.94 243 ILE A C 1
ATOM 1928 O O . ILE A 1 243 ? 7.098 -28.173 -10.947 1.00 64.94 243 ILE A O 1
ATOM 1932 N N . HIS A 1 244 ? 8.552 -26.781 -11.931 1.00 69.25 244 HIS A N 1
ATOM 1933 C CA . HIS A 1 244 ? 9.035 -27.749 -12.920 1.00 69.25 244 HIS A CA 1
ATOM 1934 C C . HIS A 1 244 ? 9.657 -28.991 -12.261 1.00 69.25 244 HIS A C 1
ATOM 1936 O O . HIS A 1 244 ? 9.420 -30.117 -12.696 1.00 69.25 244 HIS A O 1
ATOM 1942 N N . THR A 1 245 ? 10.453 -28.803 -11.206 1.00 66.25 245 THR A N 1
ATOM 1943 C CA . THR A 1 245 ? 11.209 -29.897 -10.576 1.00 66.25 245 THR A CA 1
ATOM 1944 C C . THR A 1 245 ? 10.339 -30.763 -9.669 1.00 66.25 245 THR A C 1
ATOM 1946 O O . THR A 1 245 ? 10.522 -31.978 -9.625 1.00 66.25 245 THR A O 1
ATOM 1949 N N . LYS A 1 246 ? 9.401 -30.158 -8.932 1.00 63.03 246 LYS A N 1
ATOM 1950 C CA . LYS A 1 246 ? 8.640 -30.853 -7.880 1.00 63.03 246 LYS A CA 1
ATOM 1951 C C . LYS A 1 246 ? 7.207 -31.187 -8.269 1.00 63.03 246 LYS A C 1
ATOM 1953 O O . LYS A 1 246 ? 6.660 -32.159 -7.760 1.00 63.03 246 LYS A O 1
ATOM 1958 N N . PHE A 1 247 ? 6.629 -30.445 -9.210 1.00 65.69 247 PHE A N 1
ATOM 1959 C CA . PHE A 1 247 ? 5.251 -30.627 -9.663 1.00 65.69 247 PHE A CA 1
ATOM 1960 C C . PHE A 1 247 ? 5.178 -30.693 -11.200 1.00 65.69 247 PHE A C 1
ATOM 1962 O O . PHE A 1 247 ? 4.476 -29.901 -11.825 1.00 65.69 247 PHE A O 1
ATOM 1969 N N . PRO A 1 248 ? 5.862 -31.659 -11.847 1.00 67.00 248 PRO A N 1
ATOM 1970 C CA . PRO A 1 248 ? 5.996 -31.711 -13.309 1.00 67.00 248 PRO A CA 1
ATOM 1971 C C . PRO A 1 248 ? 4.672 -31.949 -14.057 1.00 67.00 248 PRO A C 1
ATOM 1973 O O . PRO A 1 248 ? 4.574 -31.676 -15.251 1.00 67.00 248 PRO A O 1
ATOM 1976 N N . ALA A 1 249 ? 3.649 -32.463 -13.368 1.00 63.12 249 ALA A N 1
ATOM 1977 C CA . ALA A 1 249 ? 2.301 -32.636 -13.911 1.00 63.12 249 ALA A CA 1
ATOM 1978 C C . ALA A 1 249 ? 1.456 -31.346 -13.860 1.00 63.12 249 ALA A C 1
ATOM 1980 O O . ALA A 1 249 ? 0.374 -31.299 -14.445 1.00 63.12 249 ALA A O 1
ATOM 1981 N N . HIS A 1 250 ? 1.929 -30.309 -13.162 1.00 60.81 250 HIS A N 1
ATOM 1982 C CA . HIS A 1 250 ? 1.233 -29.036 -13.037 1.00 60.81 250 HIS A CA 1
ATOM 1983 C C . HIS A 1 250 ? 1.276 -28.268 -14.373 1.00 60.81 250 HIS A C 1
ATOM 1985 O O . HIS A 1 250 ? 2.336 -28.223 -15.002 1.00 60.81 250 HIS A O 1
ATOM 1991 N N . PRO A 1 251 ? 0.180 -27.618 -14.819 1.00 62.16 251 PRO A N 1
ATOM 1992 C CA . PRO A 1 251 ? 0.142 -26.897 -16.100 1.00 62.16 251 PRO A CA 1
ATOM 1993 C C . PRO A 1 251 ? 1.272 -25.870 -16.268 1.00 62.16 251 PRO A C 1
ATOM 1995 O O . PRO A 1 251 ? 1.817 -25.704 -17.357 1.00 62.16 251 PRO A O 1
ATOM 1998 N N . LEU A 1 252 ? 1.675 -25.241 -15.162 1.00 56.53 252 LEU A N 1
ATOM 1999 C CA . LEU A 1 252 ? 2.724 -24.222 -15.129 1.00 56.53 252 LEU A CA 1
ATOM 2000 C C . LEU A 1 252 ? 4.155 -24.764 -15.107 1.00 56.53 252 LEU A C 1
ATOM 2002 O O . LEU A 1 252 ? 5.086 -23.985 -15.279 1.00 56.53 252 LEU A O 1
ATOM 2006 N N . ALA A 1 253 ? 4.360 -26.079 -14.978 1.00 61.91 253 ALA A N 1
ATOM 2007 C CA . ALA A 1 253 ? 5.686 -26.669 -15.175 1.00 61.91 253 ALA A CA 1
ATOM 2008 C C . ALA A 1 253 ? 6.230 -26.390 -16.590 1.00 61.91 253 ALA A C 1
ATOM 2010 O O . ALA A 1 253 ? 7.426 -26.510 -16.825 1.00 61.91 253 ALA A O 1
ATOM 2011 N N . LYS A 1 254 ? 5.359 -26.004 -17.533 1.00 63.88 254 LYS A N 1
ATOM 2012 C CA . LYS A 1 254 ? 5.705 -25.654 -18.916 1.00 63.88 254 LYS A CA 1
ATOM 2013 C C . LYS A 1 254 ? 5.557 -24.162 -19.236 1.00 63.88 254 LYS A C 1
ATOM 2015 O O . LYS A 1 254 ? 5.726 -23.795 -20.393 1.00 63.88 254 LYS A O 1
ATOM 2020 N N . ALA A 1 255 ? 5.193 -23.325 -18.263 1.00 60.03 255 ALA A N 1
ATOM 2021 C CA . ALA A 1 255 ? 5.037 -21.887 -18.477 1.00 60.03 255 ALA A CA 1
ATOM 2022 C C . ALA A 1 255 ? 6.410 -21.200 -18.509 1.00 60.03 255 ALA A C 1
ATOM 2024 O O . ALA A 1 255 ? 7.296 -21.586 -17.748 1.00 60.03 255 ALA A O 1
ATOM 2025 N N . ASP A 1 256 ? 6.588 -20.200 -19.375 1.00 54.81 256 ASP A N 1
ATOM 2026 C CA . ASP A 1 256 ? 7.834 -19.432 -19.475 1.00 54.81 256 ASP A CA 1
ATOM 2027 C C . ASP A 1 256 ? 7.982 -18.450 -18.301 1.00 54.81 256 ASP A C 1
ATOM 2029 O O . ASP A 1 256 ? 7.000 -17.878 -17.832 1.00 54.81 256 ASP A O 1
ATOM 2033 N N . GLY A 1 257 ? 9.222 -18.207 -17.858 1.00 51.81 257 GLY A N 1
ATOM 2034 C CA . GLY A 1 257 ? 9.560 -17.330 -16.724 1.00 51.81 257 GLY A CA 1
ATOM 2035 C C . GLY A 1 257 ? 8.848 -15.962 -16.659 1.00 51.81 257 GLY A C 1
ATOM 2036 O O . GLY A 1 257 ? 8.458 -15.573 -15.561 1.00 51.81 257 GLY A O 1
ATOM 2037 N N . PRO A 1 258 ? 8.584 -15.250 -17.777 1.00 50.59 258 PRO A N 1
ATOM 2038 C CA . PRO A 1 258 ? 7.820 -13.997 -17.767 1.00 50.59 258 PRO A CA 1
ATOM 2039 C C . PRO A 1 258 ? 6.366 -14.131 -17.285 1.00 50.59 258 PRO A C 1
ATOM 2041 O O . PRO A 1 258 ? 5.780 -13.136 -16.874 1.00 50.59 258 PRO A O 1
ATOM 2044 N N . ALA A 1 259 ? 5.777 -15.333 -17.309 1.00 47.75 259 ALA A N 1
ATOM 2045 C CA . ALA A 1 259 ? 4.425 -15.574 -16.796 1.00 47.75 259 ALA A CA 1
ATOM 2046 C C . ALA A 1 259 ? 4.331 -15.391 -15.270 1.00 47.75 259 ALA A C 1
ATOM 2048 O O . ALA A 1 259 ? 3.243 -15.183 -14.744 1.00 47.75 259 ALA A O 1
ATOM 2049 N N . PHE A 1 260 ? 5.469 -15.435 -14.571 1.00 47.56 260 PHE A N 1
ATOM 2050 C CA . PHE A 1 260 ? 5.574 -15.253 -13.125 1.00 47.56 260 PHE A CA 1
ATOM 2051 C C . PHE A 1 260 ? 6.022 -13.831 -12.726 1.00 47.56 260 PHE A C 1
ATOM 2053 O O . PHE A 1 260 ? 6.308 -13.610 -11.555 1.00 47.56 260 PHE A O 1
ATOM 2060 N N . GLY A 1 261 ? 6.086 -12.882 -13.674 1.00 38.09 261 GLY A N 1
ATOM 2061 C CA . GLY A 1 261 ? 6.452 -11.474 -13.440 1.00 38.09 261 GLY A CA 1
ATOM 2062 C C . GLY A 1 261 ? 7.806 -11.060 -14.042 1.00 38.09 261 GLY A C 1
ATOM 2063 O O . GLY A 1 261 ? 8.698 -11.895 -14.235 1.00 38.09 261 GLY A O 1
ATOM 2064 N N . GLN A 1 262 ? 7.941 -9.767 -14.373 1.00 32.56 262 GLN A N 1
ATOM 2065 C CA . GLN A 1 262 ? 9.188 -9.105 -14.808 1.00 32.56 262 GLN A CA 1
ATOM 2066 C C . GLN A 1 262 ? 9.909 -8.414 -13.655 1.00 32.56 262 GLN A C 1
ATOM 2068 O O . GLN A 1 262 ? 9.204 -7.793 -12.839 1.00 32.56 262 GLN A O 1
#

=== Feature glossary ===
The record interleaves many kinds of information about one protein. Here is each kind framed as the question it answers.

Q: What are the backbone torsion angles?
A: φ (phi) and ψ (psi) are the two rotatable backbone dihedrals per residue: φ is the C(i-1)–N–Cα–C torsion, ψ is the N–Cα–C–N(i+1) torsion, both in degrees on (−180°, 180°]. α-helical residues cluster near (−60°, −45°); β-strand residues near (−120°, +130°). A Ramachandran plot is simply a scatter of (φ, ψ) for every residue.

Q: What is the amino-acid chain?
A: This is the polypeptide sequence — one letter per residue, N-terminus first. Length ranges from a few dozen residues for small domains to over a thousand for large multi-domain proteins.

Q: How mobile is each atom in the crystal?
A: For experimental (PDB) structures, the B-factor (temperature factor) quantifies the positional spread of each atom in the crystal — a combination of thermal vibration and static disorder — in units of Å². High B-factors mark flexible loops or poorly resolved regions; low B-factors mark the rigid, well-ordered core.

Q: Are the domains correctly placed relative to each other?
A: Predicted Aligned Error (PAE) is an AlphaFold confidence matrix: entry (i, j) is the expected error in the position of residue j, in ångströms, when the prediction is superimposed on the true structure at residue i. Low PAE within a block of residues means that block is internally rigid and well-predicted; high PAE between two blocks means their relative placement is uncertain even if each block individually is confident.

Q: How confident is the AlphaFold model at each residue?
A: pLDDT is the predicted lDDT-Cα score: AlphaFold's confidence that the local environment of each residue (all inter-atomic distances within 15 Å) is correctly placed. It is a per-residue number between 0 and 100, with higher meaning more reliable.

Q: What family and function is it annotated with?
A: Functional annotations link the protein to curated databases. InterPro entries identify conserved domains and families by matching the sequence against member-database signatures (Pfam, PROSITE, CDD, …). Gene Ontology (GO) terms describe molecular function, biological process, and cellular component in a controlled vocabulary. CATH places the structure in a hierarchical fold classification (Class/Architecture/Topology/Homologous-superfamily). The organism is the source species.

Q: How big and how compact is the whole molecule?
A: Three whole-structure scalars: the radius of gyration (RMS distance of Cα from centroid, in Å), the count of Cα–Cα contacts (pairs closer than 8 Å and separated by more than four residues in sequence — i.e. tertiary, not local, contacts), and the bounding-box dimensions. Together they distinguish compact globular folds from extended fibres or disordered chains.

Q: What known structures does this most resemble?
A: The Foldseek neighbor list gives the closest experimentally determined structures in the PDB, ranked by structural alignment. TM-score near 1 means near-identical fold; near 0.3 means only rough topology match. This is how one finds what a novel AlphaFold prediction most resembles in the solved-structure universe.

Q: Which residues are buried vs exposed?
A: SASA measures how much of the protein is reachable by solvent. It is computed by rolling a water-sized probe over the atomic surface and summing the exposed area (Å²). Per-residue SASA distinguishes core (buried, low SASA) from surface (exposed, high SASA) residues; total SASA is a whole-molecule size measure.

Q: Which residues are in helices, strands, or loops?
A: Eight-state secondary structure (DSSP): H is the canonical α-helix, G the tighter 3₁₀-helix, I the wider π-helix; E/B are β-structure, T and S are turns and bends, and '-' is everything else. DSSP derives these from the pattern of main-chain N–H···O=C hydrogen bonds, not from the sequence.

Q: Where is each backbone atom in 3D?
A: Structure coordinates are given as an mmCIF _atom_site loop: one row per atom with element, residue name, chain id, sequence number, and x/y/z position in Å. Only the four main-chain atoms per residue are included here; side chains are omitted to keep the record compact.

Q: What if only a Cα trace is available?
A: Three-state secondary structure (P-SEA) collapses the eight DSSP classes into helix (a), strand (b), and coil (c). P-SEA assigns these from Cα geometry alone — distances and angles — without requiring backbone oxygens, so it works on any Cα trace.

Q: What do the rendered images show?
A: The six renders are orthographic views along the three Cartesian axes in both directions. Representation (cartoon, sticks, or surface) and color scheme (sequence-rainbow or by-chain) vary across proteins so the training set covers all the common visualization conventions.

Q: What does the local fold look like, residue by residue?
A: Foldseek's 3Di representation compresses backbone geometry into a per-residue letter drawn from a learned twenty-state alphabet. It captures the tertiary interaction pattern around each residue — which residues are packed against it in space, regardless of where they are in sequence.

Q: What do the diagnostic plots show?
A: The contact map is a binary N×N matrix image: pixel (i, j) is dark where Cα_i and Cα_j are within 8 Å and |i−j|>4. Because the |i−j|>4 filter removes local helical contacts, off-diagonal stripes parallel to the main diagonal indicate parallel β-sheets; stripes perpendicular to it indicate antiparallel β-sheets. The Ramachandran plot scatters every residue's (φ, ψ) pair against the sterically allowed regions. The PAE heatmap renders the predicted-aligned-error matrix.